Protein AF-A0AAJ2LQ13-F1 (afdb_monomer)

Mean predicted aligned error: 15.89 Å

Nearest PDB structures (foldseek):
  6lkd-assembly1_A  TM=3.597E-01  e=3.059E+00  Rattus norvegicus

Organism: NCBI:txid1538159

Secondary structure (DSSP, 8-state):
----------------------------------S--------STHHHHHHHHHTTT--PEEEE-TT--EEEE-PPPPPPPPPS----------S----PPPP----------EEEEEE---SS--HHHHHHHHTSSEEEE-TTSBPPTTSTTTEEEEEETTEEEEEE--B--TT-SS-BSTT-BB--SHHHHHHHHHHHHHHTTSTTHHHHHHHHHHHHHT---SBHHHHHHHHHHHHHHHTT---EEEEGGGSPPPSSHHHHHHHHHHHTTEEEEEE-GGGGGT--HHHHHTTTPEEEE-----PPP---SSSS--SSS-HHHHHHHHGGGGGGG-SSPPPPPP--

Solvent-accessible surface area (backbone atoms only — not comparable to full-atom values): 22061 Å² total; per-residue (Å²): 140,89,86,90,84,84,91,86,82,82,82,90,80,84,89,80,90,75,93,76,83,87,79,90,71,95,70,89,77,81,82,82,74,76,93,73,88,82,92,72,94,80,92,64,79,74,56,61,63,55,58,59,43,70,76,68,83,59,84,75,61,84,54,78,50,100,82,75,54,79,56,85,55,85,68,78,82,74,90,75,84,79,79,91,82,80,92,77,83,86,76,90,77,79,97,75,83,90,77,82,79,78,81,76,83,71,77,70,76,76,74,65,81,26,32,25,31,71,46,61,60,34,26,64,51,36,56,65,60,55,27,54,42,42,67,21,55,33,34,32,32,40,29,83,39,70,50,71,84,97,42,51,56,44,24,37,34,44,68,37,91,91,45,77,43,80,47,64,61,51,58,68,53,87,95,48,81,76,41,24,32,54,70,32,32,46,52,82,64,66,58,34,57,52,49,49,52,51,50,48,74,58,34,64,84,32,86,22,23,70,68,54,42,68,65,48,49,50,58,46,75,68,53,86,63,65,32,46,43,65,46,23,47,53,55,48,53,52,49,31,57,73,55,68,46,80,47,44,76,50,48,48,83,82,52,86,83,57,77,60,78,37,50,27,54,40,46,48,31,49,77,71,53,28,38,30,40,45,40,59,63,85,48,64,86,71,50,54,67,63,61,25,52,79,68,65,25,45,81,43,71,55,81,85,72,90,65,57,85,71,77,62,83,50,87,76,90,72,86,90,30,21,32,63,57,49,35,24,43,41,38,82,57,34,31,81,47,49,87,44,43,62,67,71,83,79,86,127

Sequence (348 aa):
MRIPLDPHLFSDVPNYSGNCEPREGRSDKVLIVPSWTCTYVLRDRESLARKTALSQGALAKVKWDKSRRFSLDFARVPDLPLDGRDELRLRNAGPDSTNPAPPHLQCEKGWTMGKVAISQSNYLPWKGYFDLIAAVDEFILYDDMQYTRRDWRNRNQIKTPQGPVWLTVPVRVKGKYHQTIWETKIEGREWAVTHWKSLVQNYKKAPHFREVAAILEPIYLRSEHEFLSPLNRELLEGICRYLGITTRITNSCDYNLVDGKSERLADLCAQAGGTEYISGPAAKNYIDENVFSERNIKLTWFDYNGYPEYPQLWGEFVHAVSILDLLFNCGKDSPAFMKSVKALPREN

Radius of gyration: 27.91 Å; Cα contacts (8 Å, |Δi|>4): 435; chains: 1; bounding box: 88×72×60 Å

Structure (mmCIF, N/CA/C/O backbone):
data_AF-A0AAJ2LQ13-F1
#
_entry.id   AF-A0AAJ2LQ13-F1
#
loop_
_atom_site.group_PDB
_atom_site.id
_atom_site.type_symbol
_atom_site.label_atom_id
_atom_site.label_alt_id
_atom_site.label_comp_id
_atom_site.label_asym_id
_atom_site.label_entity_id
_atom_site.label_seq_id
_atom_site.pdbx_PDB_ins_code
_atom_site.Cartn_x
_atom_site.Cartn_y
_atom_site.Cartn_z
_atom_site.occupancy
_atom_site.B_iso_or_equiv
_atom_site.auth_seq_id
_atom_site.auth_comp_id
_atom_site.auth_asym_id
_atom_site.auth_atom_id
_atom_site.pdbx_PDB_model_num
ATOM 1 N N . MET A 1 1 ? -23.598 50.733 6.322 1.00 30.02 1 MET A N 1
ATOM 2 C CA . MET A 1 1 ? -22.478 51.190 5.473 1.00 30.02 1 MET A CA 1
ATOM 3 C C . MET A 1 1 ? -22.264 50.165 4.371 1.00 30.02 1 MET A C 1
ATOM 5 O O . MET A 1 1 ? -21.937 49.029 4.679 1.00 30.02 1 MET A O 1
ATOM 9 N N . ARG A 1 2 ? -22.558 50.530 3.118 1.00 21.67 2 ARG A N 1
ATOM 10 C CA . ARG A 1 2 ? -22.233 49.745 1.917 1.00 21.67 2 ARG A CA 1
ATOM 11 C C . ARG A 1 2 ? -20.933 50.296 1.338 1.00 21.67 2 ARG A C 1
ATOM 13 O O . ARG A 1 2 ? -20.824 51.512 1.217 1.00 21.67 2 ARG A O 1
ATOM 20 N N . ILE A 1 3 ? -20.016 49.419 0.945 1.00 23.12 3 ILE A N 1
ATOM 21 C CA . ILE A 1 3 ? -18.924 49.723 0.012 1.00 23.12 3 ILE A CA 1
ATOM 22 C C . ILE A 1 3 ? -18.919 48.588 -1.039 1.00 23.12 3 ILE A C 1
ATOM 24 O O . ILE A 1 3 ? -18.992 47.428 -0.629 1.00 23.12 3 ILE A O 1
ATOM 28 N N . PRO A 1 4 ? -18.937 48.888 -2.355 1.00 26.06 4 PRO A N 1
ATOM 29 C CA . PRO A 1 4 ? -19.097 47.913 -3.442 1.00 26.06 4 PRO A CA 1
ATOM 30 C C . PRO A 1 4 ? -17.754 47.521 -4.086 1.00 26.06 4 PRO A C 1
ATOM 32 O O . PRO A 1 4 ? -16.809 48.303 -4.030 1.00 26.06 4 PRO A O 1
ATOM 35 N N . LEU A 1 5 ? -17.697 46.372 -4.774 1.00 25.02 5 LEU A N 1
ATOM 36 C CA . LEU A 1 5 ? -16.658 46.086 -5.774 1.00 25.02 5 LEU A CA 1
ATOM 37 C C . LEU A 1 5 ? -17.248 45.435 -7.043 1.00 25.02 5 LEU A C 1
ATOM 39 O O . LEU A 1 5 ? -17.784 44.332 -7.001 1.00 25.02 5 LEU A O 1
ATOM 43 N N . ASP A 1 6 ? -17.184 46.253 -8.098 1.00 26.22 6 ASP A N 1
ATOM 44 C CA . ASP A 1 6 ? -16.927 46.072 -9.542 1.00 26.22 6 ASP A CA 1
ATOM 45 C C . ASP A 1 6 ? -17.372 44.800 -10.323 1.00 26.22 6 ASP A C 1
ATOM 47 O O . ASP A 1 6 ? -16.927 43.696 -10.005 1.00 26.22 6 ASP A O 1
ATOM 51 N N . PRO A 1 7 ? -18.173 44.951 -11.408 1.00 27.06 7 PRO A N 1
ATOM 52 C CA . PRO A 1 7 ? -18.600 43.877 -12.310 1.00 27.06 7 PRO A CA 1
ATOM 53 C C . PRO A 1 7 ? -17.770 43.692 -13.604 1.00 27.06 7 PRO A C 1
ATOM 55 O O . PRO A 1 7 ? -18.274 43.087 -14.551 1.00 27.06 7 PRO A O 1
ATOM 58 N N . HIS A 1 8 ? -16.517 44.143 -13.690 1.00 27.81 8 HIS A N 1
ATOM 59 C CA . HIS A 1 8 ? -15.673 43.887 -14.868 1.00 27.81 8 HIS A CA 1
ATOM 60 C C . HIS A 1 8 ? -14.568 42.860 -14.616 1.00 27.81 8 HIS A C 1
ATOM 62 O O . HIS A 1 8 ? -13.436 43.223 -14.325 1.00 27.81 8 HIS A O 1
ATOM 68 N N . LEU A 1 9 ? -14.875 41.575 -14.800 1.00 26.62 9 LEU A N 1
ATOM 69 C CA . LEU A 1 9 ? -13.900 40.551 -15.187 1.00 26.62 9 LEU A CA 1
ATOM 70 C C . LEU A 1 9 ? -14.662 39.354 -15.764 1.00 26.62 9 LEU A C 1
ATOM 72 O O . LEU A 1 9 ? -15.626 38.890 -15.164 1.00 26.62 9 LEU A O 1
ATOM 76 N N . PHE A 1 10 ? -14.188 38.875 -16.913 1.00 26.08 10 PHE A N 1
ATOM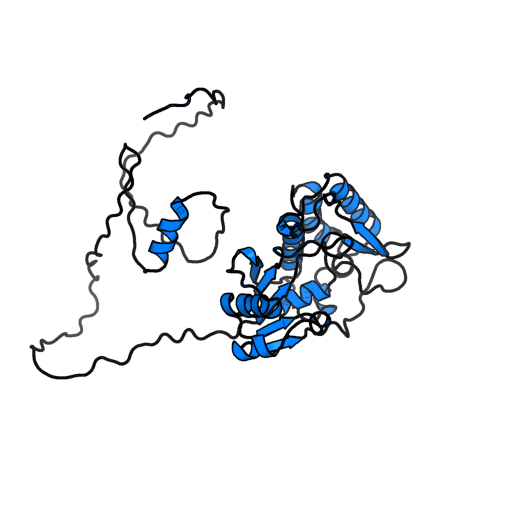 77 C CA . PHE A 1 10 ? -14.724 37.801 -17.762 1.00 26.08 10 PHE A CA 1
ATOM 78 C C . PHE A 1 10 ? -15.712 38.248 -18.848 1.00 26.08 10 PHE A C 1
ATOM 80 O O . PHE A 1 10 ? -16.889 37.892 -18.866 1.00 26.08 10 PHE A O 1
ATOM 87 N N . SER A 1 11 ? -15.164 38.986 -19.817 1.00 24.41 11 SER A N 1
ATOM 88 C CA . SER A 1 11 ? -15.469 38.750 -21.226 1.00 24.41 11 SER A CA 1
ATOM 89 C C . SER A 1 11 ? -14.776 37.463 -21.705 1.00 24.41 11 SER A C 1
ATOM 91 O O . SER A 1 11 ? -13.745 37.064 -21.163 1.00 24.41 11 SER A O 1
ATOM 93 N N . ASP A 1 12 ? -15.353 36.867 -22.749 1.00 25.16 12 ASP A N 1
ATOM 94 C CA . ASP A 1 12 ? -14.732 35.936 -23.703 1.00 25.16 12 ASP A CA 1
ATOM 95 C C . ASP A 1 12 ? -14.702 34.438 -23.359 1.00 25.16 12 ASP A C 1
ATOM 97 O O . ASP A 1 12 ? -13.674 33.868 -23.001 1.00 25.16 12 ASP A O 1
ATOM 101 N N . VAL A 1 13 ? -15.824 33.759 -23.643 1.00 26.52 13 VAL A N 1
ATOM 102 C CA . VAL A 1 13 ? -15.805 32.384 -24.181 1.00 26.52 13 VAL A CA 1
ATOM 103 C C . VAL A 1 13 ? -16.818 32.290 -25.341 1.00 26.52 13 VAL A C 1
ATOM 105 O O . VAL A 1 13 ? -17.931 32.799 -25.195 1.00 26.52 13 VAL A O 1
ATOM 108 N N . PRO A 1 14 ? -16.471 31.695 -26.504 1.00 25.45 14 PRO A N 1
ATOM 109 C CA . PRO A 1 14 ? -17.262 31.806 -27.727 1.00 25.45 14 PRO A CA 1
ATOM 110 C C . PRO A 1 14 ? -18.517 30.928 -27.740 1.00 25.45 14 PRO A C 1
ATOM 112 O O . PRO A 1 14 ? -18.538 29.810 -27.225 1.00 25.45 14 PRO A O 1
ATOM 115 N N . ASN A 1 15 ? -19.526 31.445 -28.443 1.00 23.50 15 ASN A N 1
ATOM 116 C CA . ASN A 1 15 ? -20.746 30.773 -28.874 1.00 23.50 15 ASN A CA 1
ATOM 117 C C . ASN A 1 15 ? -20.480 29.403 -29.516 1.00 23.50 15 ASN A C 1
ATOM 119 O O . ASN A 1 15 ? -19.782 29.315 -30.526 1.00 23.50 15 ASN A O 1
ATOM 123 N N . TYR A 1 16 ? -21.171 28.375 -29.023 1.00 24.59 16 TYR A N 1
ATOM 124 C CA . TYR A 1 16 ? -21.628 27.272 -29.862 1.00 24.59 16 TYR A CA 1
ATOM 125 C C . TYR A 1 16 ? -23.153 27.264 -29.867 1.00 24.59 16 TYR A C 1
ATOM 127 O O . TYR A 1 16 ? -23.811 27.050 -28.850 1.00 24.59 16 TYR A O 1
ATOM 135 N N . SER A 1 17 ? -23.691 27.560 -31.044 1.00 23.97 17 SER A N 1
ATOM 136 C CA . SER A 1 17 ? -25.096 27.497 -31.400 1.00 23.97 17 SER A CA 1
ATOM 137 C C . SER A 1 17 ? -25.508 26.044 -31.640 1.00 23.97 17 SER A C 1
ATOM 139 O O . SER A 1 17 ? -24.985 25.359 -32.515 1.00 23.97 17 SER A O 1
ATOM 141 N N . GLY A 1 18 ? -26.491 25.585 -30.873 1.00 23.88 18 GLY A N 1
ATOM 142 C CA . GLY A 1 18 ? -27.258 24.377 -31.146 1.00 23.88 18 GLY A CA 1
ATOM 143 C C . GLY A 1 18 ? -28.717 24.666 -30.833 1.00 23.88 18 GLY A C 1
ATOM 144 O O . GLY A 1 18 ? -29.111 24.674 -29.671 1.00 23.88 18 GLY A O 1
ATOM 145 N N . ASN A 1 19 ? -29.499 24.963 -31.869 1.00 22.50 19 ASN A N 1
ATOM 146 C CA . ASN A 1 19 ? -30.937 25.187 -31.769 1.00 22.50 19 ASN A CA 1
ATOM 147 C C . ASN A 1 19 ? -31.657 23.885 -31.394 1.00 22.50 19 ASN A C 1
ATOM 149 O O . ASN A 1 19 ? -31.615 22.917 -32.151 1.00 22.50 19 ASN A O 1
ATOM 153 N N . CYS A 1 20 ? -32.394 23.902 -30.286 1.00 22.98 20 CYS A N 1
ATOM 154 C CA . CYS A 1 20 ? -33.634 23.148 -30.117 1.00 22.98 20 CYS A CA 1
ATOM 155 C C . CYS A 1 20 ? -34.588 24.016 -29.289 1.00 22.98 20 CYS A C 1
ATOM 157 O O . CYS A 1 20 ? -34.352 24.268 -28.109 1.00 22.98 20 CYS A O 1
ATOM 159 N N . GLU A 1 21 ? -35.630 24.521 -29.947 1.00 25.44 21 GLU A N 1
ATOM 160 C CA . GLU A 1 21 ? -36.734 25.261 -29.335 1.00 25.44 21 GLU A CA 1
ATOM 161 C C . GLU A 1 21 ? -37.515 24.411 -28.311 1.00 25.44 21 GLU A C 1
ATOM 163 O O . GLU A 1 21 ? -37.518 23.176 -28.386 1.00 25.44 21 GLU A O 1
ATOM 168 N N . PRO A 1 22 ? -38.195 25.058 -27.345 1.00 24.11 22 PRO A N 1
ATOM 169 C CA . PRO A 1 22 ? -38.844 24.390 -26.229 1.00 24.11 22 PRO A CA 1
ATOM 170 C C . PRO A 1 22 ? -40.202 23.814 -26.641 1.00 24.11 22 PRO A C 1
ATOM 172 O O . PRO A 1 22 ? -41.056 24.517 -27.176 1.00 24.11 22 PRO A O 1
ATOM 175 N N . ARG A 1 23 ? -40.456 22.544 -26.309 1.00 23.28 23 ARG A N 1
ATOM 176 C CA . ARG A 1 23 ? -41.831 22.045 -26.187 1.00 23.28 23 ARG A CA 1
ATOM 177 C C . ARG A 1 23 ? -42.276 22.167 -24.738 1.00 23.28 23 ARG A C 1
ATOM 179 O O . ARG A 1 23 ? -41.789 21.456 -23.862 1.00 23.28 23 ARG A O 1
ATOM 186 N N . GLU A 1 24 ? -43.205 23.090 -24.515 1.00 26.75 24 GLU A N 1
ATOM 187 C CA . GLU A 1 24 ? -44.046 23.140 -23.327 1.00 26.75 24 GLU A CA 1
ATOM 188 C C . GLU A 1 24 ? -44.780 21.808 -23.143 1.00 26.75 24 GLU A C 1
ATOM 190 O O . GLU A 1 24 ? -45.403 21.274 -24.059 1.00 26.75 24 GLU A O 1
ATOM 195 N N . GLY A 1 25 ? -44.711 21.280 -21.929 1.00 25.20 25 GLY A N 1
ATOM 196 C CA . GLY A 1 25 ? -45.440 20.089 -21.530 1.00 25.20 25 GLY A CA 1
ATOM 197 C C . GLY A 1 25 ? -44.954 19.636 -20.167 1.00 25.20 25 GLY A C 1
ATOM 198 O O . GLY A 1 25 ? -43.841 19.139 -20.033 1.00 25.20 25 GLY A O 1
ATOM 199 N N . ARG A 1 26 ? -45.778 19.853 -19.139 1.00 28.08 26 ARG A N 1
ATOM 200 C CA . ARG A 1 26 ? -45.563 19.345 -17.781 1.00 28.08 26 ARG A CA 1
ATOM 201 C C . ARG A 1 26 ? -45.116 17.882 -17.816 1.00 28.08 26 ARG A C 1
ATOM 203 O O . ARG A 1 26 ? -45.869 17.015 -18.243 1.00 28.08 26 ARG A O 1
ATOM 210 N N . SER A 1 27 ? -43.960 17.608 -17.231 1.00 24.33 27 SER A N 1
ATOM 211 C CA . SER A 1 27 ? -43.701 16.328 -16.586 1.00 24.33 27 SER A CA 1
ATOM 212 C C . SER A 1 27 ? -42.908 16.617 -15.319 1.00 24.33 27 SER A C 1
ATOM 214 O O . SER A 1 27 ? -41.718 16.930 -15.388 1.00 24.33 27 SER A O 1
ATOM 216 N N . ASP A 1 28 ? -43.577 16.557 -14.169 1.00 24.44 28 ASP A N 1
ATOM 217 C CA . ASP A 1 28 ? -42.904 16.397 -12.885 1.00 24.44 28 ASP A CA 1
ATOM 218 C C . ASP A 1 28 ? -42.063 15.115 -12.980 1.00 24.44 28 ASP A C 1
ATOM 220 O O . ASP A 1 28 ? -42.591 14.005 -12.946 1.00 24.44 28 ASP A O 1
ATOM 224 N N . LYS A 1 29 ? -40.748 15.248 -13.172 1.00 22.41 29 LYS A N 1
ATOM 225 C CA . LYS A 1 29 ? -39.837 14.107 -13.086 1.00 22.41 29 LYS A CA 1
ATOM 226 C C . LYS A 1 29 ? -39.572 13.842 -11.610 1.00 22.41 29 LYS A C 1
ATOM 228 O O . LYS A 1 29 ? -38.771 14.530 -10.982 1.00 22.41 29 LYS A O 1
ATOM 233 N N . VAL A 1 30 ? -40.261 12.850 -11.055 1.00 24.88 30 VAL A N 1
ATOM 234 C CA . VAL A 1 30 ? -39.884 12.243 -9.776 1.00 24.88 30 VAL A CA 1
ATOM 235 C C . VAL A 1 30 ? -38.623 11.421 -10.033 1.00 24.88 30 VAL A C 1
ATOM 237 O O . VAL A 1 30 ? -38.673 10.385 -10.691 1.00 24.88 30 VAL A O 1
ATOM 240 N N . LEU A 1 31 ? -37.474 11.909 -9.564 1.00 22.20 31 LEU A N 1
ATOM 241 C CA . LEU A 1 31 ? -36.245 11.122 -9.541 1.00 22.20 31 LEU A CA 1
ATOM 242 C C . LEU A 1 31 ? -36.341 10.150 -8.357 1.00 22.20 31 LEU A C 1
ATOM 244 O O . LEU A 1 31 ? -36.193 10.556 -7.206 1.00 22.20 31 LEU A O 1
ATOM 248 N N . ILE A 1 32 ? -36.603 8.874 -8.634 1.00 24.17 32 ILE A N 1
ATOM 249 C CA . ILE A 1 32 ? -36.357 7.796 -7.674 1.00 24.17 32 ILE A CA 1
ATOM 250 C C . ILE A 1 32 ? -34.897 7.401 -7.869 1.00 24.17 32 ILE A C 1
ATOM 252 O O . ILE A 1 32 ? -34.540 6.842 -8.903 1.00 24.17 32 ILE A O 1
ATOM 256 N N . VAL A 1 33 ? -34.041 7.750 -6.912 1.00 23.14 33 VAL A N 1
ATOM 257 C CA . VAL A 1 33 ? -32.633 7.342 -6.927 1.00 23.14 33 VAL A CA 1
ATOM 258 C C . VAL A 1 33 ? -32.531 6.060 -6.105 1.00 23.14 33 VAL A C 1
ATOM 260 O O . VAL A 1 33 ? -32.804 6.114 -4.903 1.00 23.14 33 VAL A O 1
ATOM 263 N N . PRO A 1 34 ? -32.160 4.909 -6.693 1.00 22.20 34 PRO A N 1
ATOM 264 C CA . PRO A 1 34 ? -31.740 3.771 -5.897 1.00 22.20 34 PRO A CA 1
ATOM 265 C C . PRO A 1 34 ? -30.483 4.200 -5.145 1.00 22.20 34 PRO A C 1
ATOM 267 O O . PRO A 1 34 ? -29.552 4.750 -5.736 1.00 22.20 34 PRO A O 1
ATOM 270 N N . SER A 1 35 ? -30.470 3.994 -3.833 1.00 30.56 35 SER A N 1
ATOM 271 C CA . SER A 1 35 ? -29.266 4.144 -3.023 1.00 30.56 35 SER A CA 1
ATOM 272 C C . SER A 1 35 ? -28.150 3.331 -3.669 1.00 30.56 35 SER A C 1
ATOM 274 O O . SER A 1 35 ? -28.333 2.130 -3.731 1.00 30.56 35 SER A O 1
ATOM 276 N N . TRP A 1 36 ? -27.098 3.963 -4.199 1.00 23.33 36 TRP A N 1
ATOM 277 C CA . TRP A 1 36 ? -25.680 3.553 -4.203 1.00 23.33 36 TRP A CA 1
ATOM 278 C C . TRP A 1 36 ? -24.866 4.627 -4.968 1.00 23.33 36 TRP A C 1
ATOM 280 O O . TRP A 1 36 ? -25.040 4.833 -6.163 1.00 23.33 36 TRP A O 1
ATOM 290 N N . THR A 1 37 ? -23.991 5.315 -4.222 1.00 25.45 37 THR A N 1
ATOM 291 C CA . THR A 1 37 ? -22.783 6.078 -4.625 1.00 25.45 37 THR A CA 1
ATOM 292 C C . THR A 1 37 ? -22.845 7.165 -5.708 1.00 25.45 37 THR A C 1
ATOM 294 O O . THR A 1 37 ? -22.927 6.879 -6.895 1.00 25.45 37 THR A O 1
ATOM 297 N N . CYS A 1 38 ? -22.549 8.408 -5.297 1.00 21.89 38 CYS A N 1
ATOM 298 C CA . CYS A 1 38 ? -21.607 9.276 -6.017 1.00 21.89 38 CYS A CA 1
ATOM 299 C C . CYS A 1 38 ? -21.044 10.351 -5.066 1.00 21.89 38 CYS A C 1
ATOM 301 O O . CYS A 1 38 ? -21.764 11.256 -4.643 1.00 21.89 38 CYS A O 1
ATOM 303 N N . THR A 1 39 ? -19.762 10.249 -4.707 1.00 24.48 39 THR A N 1
ATOM 304 C CA . THR A 1 39 ? -19.056 11.258 -3.903 1.00 24.48 39 THR A CA 1
ATOM 305 C C . THR A 1 39 ? -18.480 12.310 -4.847 1.00 24.48 39 THR A C 1
ATOM 307 O O . THR A 1 39 ? -17.514 12.043 -5.555 1.00 24.48 39 THR A O 1
ATOM 310 N N . TYR A 1 40 ? -19.073 13.503 -4.877 1.00 23.39 40 TYR A N 1
ATOM 311 C CA . TYR A 1 40 ? -18.457 14.682 -5.489 1.00 23.39 40 TYR A CA 1
ATOM 312 C C . TYR A 1 40 ? -17.825 15.555 -4.404 1.00 23.39 40 TYR A C 1
ATOM 314 O O . TYR A 1 40 ? -18.380 15.726 -3.319 1.00 23.39 40 TYR A O 1
ATOM 322 N N . VAL A 1 41 ? -16.656 16.110 -4.719 1.00 25.86 41 VAL A N 1
ATOM 323 C CA . VAL A 1 41 ? -15.941 17.118 -3.928 1.00 25.86 41 VAL A CA 1
ATOM 324 C C . VAL A 1 41 ? -16.809 18.379 -3.840 1.00 25.86 41 VAL A C 1
ATOM 326 O O . VAL A 1 41 ? -17.164 18.943 -4.873 1.00 25.86 41 VAL A O 1
ATOM 329 N N . LEU A 1 42 ? -17.160 18.834 -2.630 1.00 27.77 42 LEU A N 1
ATOM 330 C CA . LEU A 1 42 ? -18.060 19.980 -2.434 1.00 27.77 42 LEU A CA 1
ATOM 331 C C . LEU A 1 42 ? -17.407 21.105 -1.620 1.00 27.77 42 LEU A C 1
ATOM 333 O O . LEU A 1 42 ? -16.996 20.922 -0.477 1.00 27.77 42 LEU A O 1
ATOM 337 N N . ARG A 1 43 ? -17.377 22.298 -2.225 1.00 28.55 43 ARG A N 1
ATOM 338 C CA . ARG A 1 43 ? -17.040 23.595 -1.623 1.00 28.55 43 ARG A CA 1
ATOM 339 C C . ARG A 1 43 ? -18.282 24.510 -1.646 1.00 28.55 43 ARG A C 1
ATOM 341 O O . ARG A 1 43 ? -18.278 25.447 -2.427 1.00 28.55 43 ARG A O 1
ATOM 348 N N . ASP A 1 44 ? -19.344 24.263 -0.866 1.00 30.66 44 ASP A N 1
ATOM 349 C CA . ASP A 1 44 ? -20.329 25.331 -0.549 1.00 30.66 44 ASP A CA 1
ATOM 350 C C . ASP A 1 44 ? -21.350 24.987 0.568 1.00 30.66 44 ASP A C 1
ATOM 352 O O . ASP A 1 44 ? -21.624 23.822 0.870 1.00 30.66 44 ASP A O 1
ATOM 356 N N . ARG A 1 45 ? -21.962 26.031 1.150 1.00 30.75 45 ARG A N 1
ATOM 357 C CA . ARG A 1 45 ? -22.978 26.048 2.223 1.00 30.75 45 ARG A CA 1
ATOM 358 C C . ARG A 1 45 ? -24.336 25.417 1.862 1.00 30.75 45 ARG A C 1
ATOM 360 O O . ARG A 1 45 ? -25.102 25.131 2.781 1.00 30.75 45 ARG A O 1
ATOM 367 N N . GLU A 1 46 ? -24.625 25.111 0.593 1.00 34.41 46 GLU A N 1
ATOM 368 C CA . GLU A 1 46 ? -25.815 24.324 0.183 1.00 34.41 46 GLU A CA 1
ATOM 369 C C . GLU A 1 46 ? -25.849 22.906 0.798 1.00 34.41 46 GLU A C 1
ATOM 371 O O . GLU A 1 46 ? -26.908 22.287 0.935 1.00 34.41 46 GLU A O 1
ATOM 376 N N . SER A 1 47 ? -24.691 22.401 1.228 1.00 39.16 47 SER A N 1
ATOM 377 C CA . SER A 1 47 ? -24.494 21.039 1.738 1.00 39.16 47 SER A CA 1
ATOM 378 C C . SER A 1 47 ? -25.143 20.771 3.102 1.00 39.16 47 SER A C 1
ATOM 380 O O . SER A 1 47 ? -25.519 19.636 3.399 1.00 39.16 47 SER A O 1
ATOM 382 N N . LEU A 1 48 ? -25.280 21.797 3.952 1.00 32.25 48 LEU A N 1
ATOM 383 C CA . LEU A 1 48 ? -25.757 21.616 5.329 1.00 32.25 48 LEU A CA 1
ATOM 384 C C . LEU A 1 48 ? -27.271 21.360 5.373 1.00 32.25 48 LEU A C 1
ATOM 386 O O . LEU A 1 48 ? -27.731 20.510 6.127 1.00 32.25 48 LEU A O 1
ATOM 390 N N . ALA A 1 49 ? -28.035 22.024 4.502 1.00 31.78 49 ALA A N 1
ATOM 391 C CA . ALA A 1 49 ? -29.483 21.844 4.413 1.00 31.78 49 ALA A CA 1
ATOM 392 C C . ALA A 1 49 ? -29.868 20.454 3.872 1.00 31.78 49 ALA A C 1
ATOM 394 O O . ALA A 1 49 ? -30.852 19.864 4.317 1.00 31.78 49 ALA A O 1
ATOM 395 N N . ARG A 1 50 ? -29.061 19.889 2.960 1.00 35.88 50 ARG A N 1
ATOM 396 C CA . ARG A 1 50 ? -29.270 18.527 2.436 1.00 35.88 50 ARG A CA 1
ATOM 397 C C . ARG A 1 50 ? -28.957 17.444 3.473 1.00 35.88 50 ARG A C 1
ATOM 399 O O . ARG A 1 50 ? -29.664 16.440 3.509 1.00 35.88 50 ARG A O 1
ATOM 406 N N . LYS A 1 51 ? -27.971 17.665 4.356 1.00 34.62 51 LYS A N 1
ATOM 407 C CA . LYS A 1 51 ? -27.673 16.760 5.484 1.00 34.62 51 LYS A CA 1
ATOM 408 C C . LYS A 1 51 ? -28.856 16.620 6.452 1.00 34.62 51 LYS A C 1
ATOM 410 O O . LYS A 1 51 ? -29.107 15.517 6.924 1.00 34.62 51 LYS A O 1
ATOM 415 N N . THR A 1 52 ? -29.606 17.694 6.707 1.00 31.28 52 THR A N 1
ATOM 416 C CA . THR A 1 52 ? -30.746 17.670 7.644 1.00 31.28 52 THR A CA 1
ATOM 417 C C . THR A 1 52 ? -31.997 17.008 7.056 1.00 31.28 52 THR A C 1
ATOM 419 O O . THR A 1 52 ? -32.748 16.370 7.783 1.00 31.28 52 THR A O 1
ATOM 422 N N . ALA A 1 53 ? -32.226 17.114 5.742 1.00 31.94 53 ALA A N 1
ATOM 423 C CA . ALA A 1 53 ? -33.402 16.515 5.098 1.00 31.94 53 ALA A CA 1
ATOM 424 C C . ALA A 1 53 ? -33.298 14.982 4.958 1.00 31.94 53 ALA A C 1
ATOM 426 O O . ALA A 1 53 ? -34.293 14.273 5.101 1.00 31.94 53 ALA A O 1
ATOM 427 N N . LEU A 1 54 ? -32.088 14.459 4.725 1.00 37.66 54 LEU A N 1
ATOM 428 C CA . LEU A 1 54 ? -31.844 13.021 4.556 1.00 37.66 54 LEU A CA 1
ATOM 429 C C . LEU A 1 54 ? -31.897 12.229 5.872 1.00 37.66 54 LEU A C 1
ATOM 431 O O . LEU A 1 54 ? -32.174 11.034 5.839 1.00 37.66 54 LEU A O 1
ATOM 435 N N . SER A 1 55 ? -31.685 12.869 7.027 1.00 32.88 55 SER A N 1
ATOM 436 C CA . SER A 1 55 ? -31.729 12.192 8.331 1.00 32.88 55 SER A CA 1
ATOM 437 C C . SER A 1 55 ? -33.142 12.001 8.901 1.00 32.88 55 SER A C 1
ATOM 439 O O . SER A 1 55 ? -33.286 11.295 9.895 1.00 32.88 55 SER A O 1
ATOM 441 N N . GLN A 1 56 ? -34.184 12.586 8.290 1.00 29.62 56 GLN A N 1
ATOM 442 C CA . GLN A 1 56 ? -35.560 12.564 8.822 1.00 29.62 56 GLN A CA 1
ATOM 443 C C . GLN A 1 56 ? -36.614 11.930 7.897 1.00 29.62 56 GLN A C 1
ATOM 445 O O . GLN A 1 56 ? -37.797 11.955 8.222 1.00 29.62 56 GLN A O 1
ATOM 450 N N . GLY A 1 57 ? -36.226 11.345 6.758 1.00 31.86 57 GLY A N 1
ATOM 451 C CA . GLY A 1 57 ? -37.166 10.609 5.899 1.00 31.86 57 GLY A CA 1
ATOM 452 C C . GLY A 1 57 ? -38.304 11.457 5.308 1.00 31.86 57 GLY A C 1
ATOM 453 O O . GLY A 1 57 ? -39.384 10.931 5.055 1.00 31.86 57 GLY A O 1
ATOM 454 N N . ALA A 1 58 ? -38.087 12.757 5.083 1.00 33.09 58 ALA A N 1
ATOM 455 C CA . ALA A 1 58 ? -39.075 13.652 4.478 1.00 33.09 58 ALA A CA 1
ATOM 456 C C . ALA A 1 58 ? -38.686 14.044 3.040 1.00 33.09 58 ALA A C 1
ATOM 458 O O . ALA A 1 58 ? -37.544 14.415 2.767 1.00 33.09 58 ALA A O 1
ATOM 459 N N . LEU A 1 59 ? -39.655 14.015 2.118 1.00 35.72 59 LEU A N 1
ATOM 460 C CA . LEU A 1 59 ? -39.508 14.551 0.760 1.00 35.72 59 LEU A CA 1
ATOM 461 C C . LEU A 1 59 ? -39.683 16.077 0.787 1.00 35.72 59 LEU A C 1
ATOM 463 O O . LEU A 1 59 ? -40.775 16.576 1.048 1.00 35.72 59 LEU A O 1
ATOM 467 N N . ALA A 1 60 ? -38.622 16.826 0.486 1.00 34.47 60 ALA A N 1
ATOM 468 C CA . ALA A 1 60 ? -38.677 18.282 0.362 1.00 34.47 60 ALA A CA 1
ATOM 469 C C . ALA A 1 60 ? -38.787 18.705 -1.114 1.00 34.47 60 ALA A C 1
ATOM 471 O O . ALA A 1 60 ? -37.980 18.287 -1.946 1.00 34.47 60 ALA A O 1
ATOM 472 N N . LYS A 1 61 ? -39.753 19.575 -1.444 1.00 35.28 61 LYS A N 1
ATOM 473 C CA . LYS A 1 61 ? -39.801 20.276 -2.740 1.00 35.28 61 LYS A CA 1
ATOM 474 C C . LYS A 1 61 ? -39.140 21.645 -2.590 1.00 35.28 61 LYS A C 1
ATOM 476 O O . LYS A 1 61 ? -39.597 22.478 -1.816 1.00 35.28 61 LYS A O 1
ATOM 481 N N . VAL A 1 62 ? -38.080 21.890 -3.357 1.00 33.66 62 VAL A N 1
ATOM 482 C CA . VAL A 1 62 ? -37.404 23.194 -3.407 1.00 33.66 62 VAL A CA 1
ATOM 483 C C . VAL A 1 62 ? -38.028 24.031 -4.522 1.00 33.66 62 VAL A C 1
ATOM 485 O O . VAL A 1 62 ? -38.024 23.616 -5.681 1.00 33.66 62 VAL A O 1
ATOM 488 N N . LYS A 1 63 ? -38.558 25.212 -4.185 1.00 32.97 63 LYS A N 1
ATOM 489 C CA . LYS A 1 63 ? -38.990 26.223 -5.161 1.00 32.97 63 LYS A CA 1
ATOM 490 C C . LYS A 1 63 ? -38.008 27.389 -5.181 1.00 32.97 63 LYS A C 1
ATOM 492 O O . LYS A 1 63 ? -37.551 27.845 -4.136 1.00 32.97 63 LYS A O 1
ATOM 497 N N . TRP A 1 64 ? -37.737 27.882 -6.383 1.00 30.83 64 TRP A N 1
ATOM 498 C CA . TRP A 1 64 ? -36.920 29.064 -6.628 1.00 30.83 64 TRP A CA 1
ATOM 499 C C . TRP A 1 64 ? -37.808 30.203 -7.128 1.00 30.83 64 TRP A C 1
ATOM 501 O O . TRP A 1 64 ? -38.568 30.019 -8.078 1.00 30.83 64 TRP A O 1
ATOM 511 N N . ASP A 1 65 ? -37.700 31.377 -6.510 1.00 34.50 65 ASP A N 1
ATOM 512 C CA . ASP A 1 65 ? -38.239 32.625 -7.058 1.00 34.50 65 ASP A CA 1
ATOM 513 C C . ASP A 1 65 ? -37.178 33.326 -7.936 1.00 34.50 65 ASP A C 1
ATOM 515 O O . ASP A 1 65 ? -35.970 33.146 -7.754 1.00 34.50 65 ASP A O 1
ATOM 519 N N . LYS A 1 66 ? -37.630 34.170 -8.873 1.00 35.12 66 LYS A N 1
ATOM 520 C CA . LYS A 1 66 ? -36.837 35.001 -9.793 1.00 35.12 66 LYS A CA 1
ATOM 521 C C . LYS A 1 66 ? -35.802 35.892 -9.084 1.00 35.12 66 LYS A C 1
ATOM 523 O O . LYS A 1 66 ? -34.891 36.389 -9.739 1.00 35.12 66 LYS A O 1
ATOM 528 N N . SER A 1 67 ? -35.894 36.057 -7.760 1.00 30.70 67 SER A N 1
ATOM 529 C CA . SER A 1 67 ? -34.932 36.780 -6.918 1.00 30.70 67 SER A CA 1
ATOM 530 C C . SER A 1 67 ? -33.827 35.917 -6.267 1.00 30.70 67 SER A C 1
ATOM 532 O O . SER A 1 67 ? -33.046 36.440 -5.473 1.00 30.70 67 SER A O 1
ATOM 534 N N . ARG A 1 68 ? -33.726 34.613 -6.586 1.00 29.11 68 ARG A N 1
ATOM 535 C CA . ARG A 1 68 ? -32.740 33.653 -6.022 1.00 29.11 68 ARG A CA 1
ATOM 536 C C . ARG A 1 68 ? -32.770 33.496 -4.488 1.00 29.11 68 ARG A C 1
ATOM 538 O O . ARG A 1 68 ? -31.797 33.028 -3.900 1.00 29.11 68 ARG A O 1
ATOM 545 N N . ARG A 1 69 ? -33.880 33.823 -3.821 1.00 25.59 69 ARG A N 1
ATOM 546 C CA . ARG A 1 69 ? -34.136 33.360 -2.444 1.00 25.59 69 ARG A CA 1
ATOM 547 C C . ARG A 1 69 ? -34.810 31.992 -2.483 1.00 25.59 69 ARG A C 1
ATOM 549 O O . ARG A 1 69 ? -35.699 31.774 -3.304 1.00 25.59 69 ARG A O 1
ATOM 556 N N . PHE A 1 70 ? -34.399 31.093 -1.592 1.00 30.83 70 PHE A N 1
ATOM 557 C CA . PHE A 1 70 ? -35.069 29.811 -1.386 1.00 30.83 70 PHE A CA 1
ATOM 558 C C . PHE A 1 70 ? -36.013 29.891 -0.180 1.00 30.83 70 PHE A C 1
ATOM 560 O O . PHE A 1 70 ? -35.732 30.580 0.802 1.00 30.83 70 PHE A O 1
ATOM 567 N N . SER A 1 71 ? -37.118 29.156 -0.250 1.00 25.75 71 SER A N 1
ATOM 568 C CA . SER A 1 71 ? -38.038 28.888 0.858 1.00 25.75 71 SER A CA 1
ATOM 569 C C . SER A 1 71 ? -38.349 27.394 0.879 1.00 25.75 71 SER A C 1
ATOM 571 O O . SER A 1 71 ? -38.556 26.795 -0.178 1.00 25.75 71 SER A O 1
ATOM 573 N N . LEU A 1 72 ? -38.367 26.791 2.067 1.00 27.39 72 LEU A N 1
ATOM 574 C CA . LEU A 1 72 ? -38.673 25.375 2.262 1.00 27.39 72 LEU A CA 1
ATOM 575 C C . LEU A 1 72 ? -40.136 25.232 2.688 1.00 27.39 72 LEU A C 1
ATOM 577 O O . LEU A 1 72 ? -40.483 25.629 3.796 1.00 27.39 72 LEU A O 1
ATOM 581 N N . ASP A 1 73 ? -40.964 24.646 1.823 1.00 30.48 73 ASP A N 1
ATOM 582 C CA . ASP A 1 73 ? -42.325 24.234 2.172 1.00 30.48 73 ASP A CA 1
ATOM 583 C C . ASP A 1 73 ? -42.325 22.747 2.537 1.00 30.48 73 ASP A C 1
ATOM 585 O O . ASP A 1 73 ? -42.060 21.878 1.701 1.00 30.48 73 ASP A O 1
ATOM 589 N N . PHE A 1 74 ? -42.641 22.443 3.793 1.00 31.34 74 PHE A N 1
ATOM 590 C CA . PHE A 1 74 ? -42.875 21.077 4.251 1.00 31.34 74 PHE A CA 1
ATOM 591 C C . PHE A 1 74 ? -44.328 20.700 3.937 1.00 31.34 74 PHE A C 1
ATOM 593 O O . PHE A 1 74 ? -45.245 21.063 4.671 1.00 31.34 74 PHE A O 1
ATOM 600 N N . ALA A 1 75 ? -44.567 19.999 2.828 1.00 31.81 75 ALA A N 1
ATOM 601 C CA . ALA A 1 75 ? -45.901 19.497 2.509 1.00 31.81 75 ALA A CA 1
ATOM 602 C C . ALA A 1 75 ? -46.166 18.176 3.255 1.00 31.81 75 ALA A C 1
ATOM 604 O O . ALA A 1 75 ? -45.400 17.222 3.117 1.00 31.81 75 ALA A O 1
ATOM 605 N N . ARG A 1 76 ? -47.270 18.097 4.014 1.00 27.23 76 ARG A N 1
ATOM 606 C CA . ARG A 1 76 ? -47.850 16.805 4.420 1.00 27.23 76 ARG A CA 1
ATOM 607 C C . ARG A 1 76 ? -48.269 16.050 3.157 1.00 27.23 76 ARG A C 1
ATOM 609 O O . ARG A 1 76 ? -48.911 16.627 2.282 1.00 27.23 76 ARG A O 1
ATOM 616 N N . VAL A 1 77 ? -47.882 14.781 3.075 1.00 28.03 77 VAL A N 1
ATOM 617 C CA . VAL A 1 77 ? -48.259 13.855 1.998 1.00 28.03 77 VAL A CA 1
ATOM 618 C C . VAL A 1 77 ? -49.793 13.796 1.911 1.00 28.03 77 VAL A C 1
ATOM 620 O O . VAL A 1 77 ? -50.415 13.503 2.931 1.00 28.03 77 VAL A O 1
ATOM 623 N N . PRO A 1 78 ? -50.427 14.090 0.761 1.00 27.14 78 PRO A N 1
ATOM 624 C CA . PRO A 1 78 ? -51.828 13.754 0.553 1.00 27.14 78 PRO A CA 1
ATOM 625 C C . PRO A 1 78 ? -51.947 12.270 0.187 1.00 27.14 78 PRO A C 1
ATOM 627 O O . PRO A 1 78 ? -51.151 11.767 -0.609 1.00 27.14 78 PRO A O 1
ATOM 630 N N . ASP A 1 79 ? -52.944 11.598 0.761 1.00 28.97 79 ASP A N 1
ATOM 631 C CA . ASP A 1 79 ? -53.303 10.211 0.462 1.00 28.97 79 ASP A CA 1
ATOM 632 C C . ASP A 1 79 ? -53.461 9.995 -1.053 1.00 28.97 79 ASP A C 1
ATOM 634 O O . ASP A 1 79 ? -54.265 10.654 -1.717 1.00 28.97 79 ASP A O 1
ATOM 638 N N . LEU A 1 80 ? -52.678 9.068 -1.608 1.00 27.69 80 LEU A N 1
ATOM 639 C CA . LEU A 1 80 ? -52.876 8.548 -2.960 1.00 27.69 80 LEU A CA 1
ATOM 640 C C . LEU A 1 80 ? -53.916 7.414 -2.908 1.00 27.69 80 LEU A C 1
ATOM 642 O O . LEU A 1 80 ? -53.868 6.598 -1.986 1.00 27.69 80 LEU A O 1
ATOM 646 N N . PRO A 1 81 ? -54.847 7.335 -3.875 1.00 26.84 81 PRO A N 1
ATOM 647 C CA . PRO A 1 81 ? -55.912 6.345 -3.858 1.00 26.84 81 PRO A CA 1
ATOM 648 C C . PRO A 1 81 ? -55.344 4.949 -4.134 1.00 26.84 81 PRO A C 1
ATOM 650 O O . PRO A 1 81 ? -54.660 4.732 -5.135 1.00 26.84 81 PRO A O 1
ATOM 653 N N . LEU A 1 82 ? -55.644 4.009 -3.239 1.00 29.41 82 LEU A N 1
ATOM 654 C CA . LEU A 1 82 ? -55.414 2.585 -3.454 1.00 29.41 82 LEU A CA 1
ATOM 655 C C . LEU A 1 82 ? -56.368 2.099 -4.555 1.00 29.41 82 LEU A C 1
ATOM 657 O O . LEU A 1 82 ? -57.587 2.219 -4.426 1.00 29.41 82 LEU A O 1
ATOM 661 N N . ASP A 1 83 ? -55.795 1.582 -5.642 1.00 26.97 83 ASP A N 1
ATOM 662 C CA . ASP A 1 83 ? -56.507 0.817 -6.665 1.00 26.97 83 ASP A CA 1
ATOM 663 C C . ASP A 1 83 ? -57.153 -0.417 -6.015 1.00 26.97 83 ASP A C 1
ATOM 665 O O . ASP A 1 83 ? -56.547 -1.117 -5.200 1.00 26.97 83 ASP A O 1
ATOM 669 N N . GLY A 1 84 ? -58.425 -0.623 -6.339 1.00 34.81 84 GLY A N 1
ATOM 670 C CA . GLY A 1 84 ? -59.287 -1.621 -5.744 1.00 34.81 84 GLY A CA 1
ATOM 671 C C . GLY A 1 84 ? -58.899 -3.026 -6.173 1.00 34.81 84 GLY A C 1
ATOM 672 O O . GLY A 1 84 ? -59.153 -3.436 -7.304 1.00 34.81 84 GLY A O 1
ATOM 673 N N . ARG A 1 85 ? -58.371 -3.790 -5.220 1.00 30.23 85 ARG A N 1
ATOM 674 C CA . ARG A 1 85 ? -58.638 -5.220 -5.032 1.00 30.23 85 ARG A CA 1
ATOM 675 C C . ARG A 1 85 ? -57.974 -5.655 -3.732 1.00 30.23 85 ARG A C 1
ATOM 677 O O . ARG A 1 85 ? -56.777 -5.885 -3.708 1.00 30.23 85 ARG A O 1
ATOM 684 N N . ASP A 1 86 ? -58.764 -5.618 -2.662 1.00 25.95 86 ASP A N 1
ATOM 685 C CA . ASP A 1 86 ? -58.799 -6.589 -1.560 1.00 25.95 86 ASP A CA 1
ATOM 686 C C . ASP A 1 86 ? -59.633 -5.988 -0.419 1.00 25.95 86 ASP A C 1
ATOM 688 O O . ASP A 1 86 ? -59.154 -5.307 0.486 1.00 25.95 86 ASP A O 1
ATOM 692 N N . GLU A 1 87 ? -60.948 -6.206 -0.502 1.00 26.16 87 GLU A N 1
ATOM 693 C CA . GLU A 1 87 ? -61.855 -5.997 0.620 1.00 26.16 87 GLU A CA 1
ATOM 694 C C . GLU A 1 87 ? -61.573 -7.039 1.708 1.00 26.16 87 GLU A C 1
ATOM 696 O O . GLU A 1 87 ? -61.821 -8.228 1.515 1.00 26.16 87 GLU A O 1
ATOM 701 N N . LEU A 1 88 ? -61.173 -6.595 2.902 1.00 24.81 88 LEU A N 1
ATOM 702 C CA . LEU A 1 88 ? -61.428 -7.347 4.132 1.00 24.81 88 LEU A CA 1
ATOM 703 C C . LEU A 1 88 ? -61.623 -6.409 5.333 1.00 24.81 88 LEU A C 1
ATOM 705 O O . LEU A 1 88 ? -60.717 -6.092 6.090 1.00 24.81 88 LEU A O 1
ATOM 709 N N . ARG A 1 89 ? -62.889 -5.992 5.474 1.00 25.03 89 ARG A N 1
ATOM 710 C CA . ARG A 1 89 ? -63.641 -5.725 6.717 1.00 25.03 89 ARG A CA 1
ATOM 711 C C . ARG A 1 89 ? -62.898 -5.020 7.862 1.00 25.03 89 ARG A C 1
ATOM 713 O O . ARG A 1 89 ? -62.433 -5.663 8.798 1.00 25.03 89 ARG A O 1
ATOM 720 N N . LEU A 1 90 ? -63.029 -3.696 7.916 1.00 23.34 90 LEU A N 1
ATOM 721 C CA . LEU A 1 90 ? -62.989 -2.953 9.178 1.00 23.34 90 LEU A CA 1
ATOM 722 C C . LEU A 1 90 ? -64.426 -2.772 9.688 1.00 23.34 90 LEU A C 1
ATOM 724 O O . LEU A 1 90 ? -65.203 -1.992 9.143 1.00 23.34 90 LEU A O 1
ATOM 728 N N . ARG A 1 91 ? -64.806 -3.545 10.713 1.00 26.28 91 ARG A N 1
ATOM 729 C CA . ARG A 1 91 ? -66.004 -3.269 11.518 1.00 26.28 91 ARG A CA 1
ATOM 730 C C . ARG A 1 91 ? -65.650 -2.239 12.590 1.00 26.28 91 ARG A C 1
ATOM 732 O O . ARG A 1 91 ? -64.633 -2.369 13.261 1.00 26.28 91 ARG A O 1
ATOM 739 N N . ASN A 1 92 ? -66.536 -1.258 12.737 1.00 31.33 92 ASN A N 1
ATOM 740 C CA . ASN A 1 92 ? -66.537 -0.217 13.760 1.00 31.33 92 ASN A CA 1
ATOM 741 C C . ASN A 1 92 ? -66.291 -0.770 15.174 1.00 31.33 92 ASN A C 1
ATOM 743 O O . ASN A 1 92 ? -67.026 -1.650 15.623 1.00 31.33 92 ASN A O 1
ATOM 747 N N . ALA A 1 93 ? -65.342 -0.177 15.898 1.00 26.97 93 ALA A N 1
ATOM 748 C CA . ALA A 1 93 ? -65.264 -0.238 17.353 1.00 26.97 93 ALA A CA 1
ATOM 749 C C . ALA A 1 93 ? -65.181 1.201 17.881 1.00 26.97 93 ALA A C 1
ATOM 751 O O . ALA A 1 93 ? -64.318 1.973 17.465 1.00 26.97 93 ALA A O 1
ATOM 752 N N . GLY A 1 94 ? -66.156 1.570 18.715 1.00 28.81 94 GLY A N 1
ATOM 753 C CA . GLY A 1 94 ? -66.251 2.874 19.368 1.00 28.81 94 GLY A CA 1
ATOM 754 C C . GLY A 1 94 ? -65.196 3.075 20.465 1.00 28.81 94 GLY A C 1
ATOM 755 O O . GLY A 1 94 ? -64.361 2.199 20.692 1.00 28.81 94 GLY A O 1
ATOM 756 N N . PRO A 1 95 ? -65.219 4.232 21.144 1.00 33.78 95 PRO A N 1
ATOM 757 C CA . PRO A 1 95 ? -64.154 4.637 22.041 1.00 33.78 95 PRO A CA 1
ATOM 758 C C . PRO A 1 95 ? -64.425 4.101 23.447 1.00 33.78 95 PRO A C 1
ATOM 760 O O . PRO A 1 95 ? -65.158 4.735 24.195 1.00 33.78 95 PRO A O 1
ATOM 763 N N . ASP A 1 96 ? -63.839 2.960 23.817 1.00 28.94 96 ASP A N 1
ATOM 764 C CA . ASP A 1 96 ? -63.495 2.734 25.224 1.00 28.94 96 ASP A CA 1
ATOM 765 C C . ASP A 1 96 ? -62.466 1.616 25.460 1.00 28.94 96 ASP A C 1
ATOM 767 O O . ASP A 1 96 ? -62.494 0.558 24.834 1.00 28.94 96 ASP A O 1
ATOM 771 N N . SER A 1 97 ? -61.647 1.851 26.485 1.00 30.67 97 SER A N 1
ATOM 772 C CA . SER A 1 97 ? -60.879 0.897 27.297 1.00 30.67 97 SER A CA 1
ATOM 773 C C . SER A 1 97 ? -59.595 0.225 26.750 1.00 30.67 97 SER A C 1
ATOM 775 O O . SER A 1 97 ? -59.582 -0.623 25.866 1.00 30.67 97 SER A O 1
ATOM 777 N N . THR A 1 98 ? -58.492 0.595 27.417 1.00 38.50 98 THR A N 1
ATOM 778 C CA . THR A 1 98 ? -57.410 -0.275 27.926 1.00 38.50 98 THR A CA 1
ATOM 779 C C . THR A 1 98 ? -56.781 -1.311 26.984 1.00 38.50 98 THR A C 1
ATOM 781 O O . THR A 1 98 ? -57.170 -2.476 26.978 1.00 38.50 98 THR A O 1
ATOM 784 N N . ASN A 1 99 ? -55.681 -0.941 26.321 1.00 30.69 99 ASN A N 1
ATOM 785 C CA . ASN A 1 99 ? -54.631 -1.897 25.950 1.00 30.69 99 ASN A CA 1
ATOM 786 C C . ASN A 1 99 ? -53.270 -1.171 25.901 1.00 30.69 99 ASN A C 1
ATOM 788 O O . ASN A 1 99 ? -53.216 -0.059 25.366 1.00 30.69 99 ASN A O 1
ATOM 792 N N . PRO A 1 100 ? -52.178 -1.716 26.475 1.00 32.25 100 PRO A N 1
ATOM 793 C CA . PRO A 1 100 ? -50.877 -1.066 26.419 1.00 32.25 100 PRO A CA 1
ATOM 794 C C . PRO A 1 100 ? -50.348 -1.081 24.981 1.00 32.25 100 PRO A C 1
ATOM 796 O O . PRO A 1 100 ? -50.605 -2.009 24.213 1.00 32.25 100 PRO A O 1
ATOM 799 N N . ALA A 1 101 ? -49.625 -0.021 24.617 1.00 28.66 101 ALA A N 1
ATOM 800 C CA . ALA A 1 101 ? -48.989 0.124 23.314 1.00 28.66 101 ALA A CA 1
ATOM 801 C C . ALA A 1 101 ? -48.157 -1.128 22.957 1.00 28.66 101 ALA A C 1
ATOM 803 O O . ALA A 1 101 ? -47.506 -1.690 23.844 1.00 28.66 101 ALA A O 1
ATOM 804 N N . PRO A 1 102 ? -48.149 -1.570 21.684 1.00 30.58 102 PRO A N 1
ATOM 805 C CA . PRO A 1 102 ? -47.345 -2.712 21.274 1.00 30.58 102 PRO A CA 1
ATOM 806 C C . PRO A 1 102 ? -45.860 -2.424 21.541 1.00 30.58 102 PRO A C 1
ATOM 808 O O . PRO A 1 102 ? -45.428 -1.271 21.413 1.00 30.58 102 PRO A O 1
ATOM 811 N N . PRO A 1 103 ? -45.069 -3.441 21.926 1.00 34.41 103 PRO A N 1
ATOM 812 C CA . PRO A 1 103 ? -43.656 -3.253 22.186 1.00 34.41 103 PRO A CA 1
ATOM 813 C C . PRO A 1 103 ? -43.006 -2.746 20.902 1.00 34.41 103 PRO A C 1
ATOM 815 O O . PRO A 1 103 ? -43.128 -3.353 19.840 1.00 34.41 103 PRO A O 1
ATOM 818 N N . HIS A 1 104 ? -42.387 -1.574 21.022 1.00 35.50 104 HIS A N 1
ATOM 819 C CA . HIS A 1 104 ? -41.306 -1.080 20.186 1.00 35.50 104 HIS A CA 1
ATOM 820 C C . HIS A 1 104 ? -40.695 -2.195 19.324 1.00 35.50 104 HIS A C 1
ATOM 822 O O . HIS A 1 104 ? -39.972 -3.057 19.815 1.00 35.50 104 HIS A O 1
ATOM 828 N N . LEU A 1 105 ? -40.942 -2.146 18.015 1.00 30.41 105 LEU A N 1
ATOM 829 C CA . LEU A 1 105 ? -40.004 -2.703 17.051 1.00 30.41 105 LEU A CA 1
ATOM 830 C C . LEU A 1 105 ? -38.717 -1.886 17.194 1.00 30.41 105 LEU A C 1
ATOM 832 O O . LEU A 1 105 ? -38.494 -0.902 16.490 1.00 30.41 105 LEU A O 1
ATOM 836 N N . GLN A 1 106 ? -37.885 -2.260 18.166 1.00 27.52 106 GLN A N 1
ATOM 837 C CA . GLN A 1 106 ? -36.465 -1.996 18.085 1.00 27.52 106 GLN A CA 1
ATOM 838 C C . GLN A 1 106 ? -36.006 -2.722 16.827 1.00 27.52 106 GLN A C 1
ATOM 840 O O . GLN A 1 106 ? -35.896 -3.943 16.784 1.00 27.52 106 GLN A O 1
ATOM 845 N N . CYS A 1 107 ? -35.809 -1.948 15.764 1.00 29.80 107 CYS A N 1
ATOM 846 C CA . CYS A 1 107 ? -34.9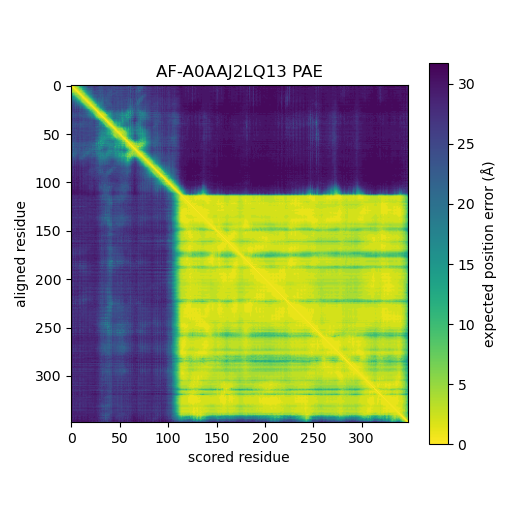29 -2.345 14.688 1.00 29.80 107 CYS A CA 1
ATOM 847 C C . CYS A 1 107 ? -33.543 -2.445 15.327 1.00 29.80 107 CYS A C 1
ATOM 849 O O . CYS A 1 107 ? -32.806 -1.458 15.402 1.00 29.80 107 CYS A O 1
ATOM 851 N N . GLU A 1 108 ? -33.233 -3.607 15.899 1.00 34.69 108 GLU A N 1
ATOM 852 C CA . GLU A 1 108 ? -31.863 -3.975 16.193 1.00 34.69 108 GLU A CA 1
ATOM 853 C C . GLU A 1 108 ? -31.139 -3.861 14.856 1.00 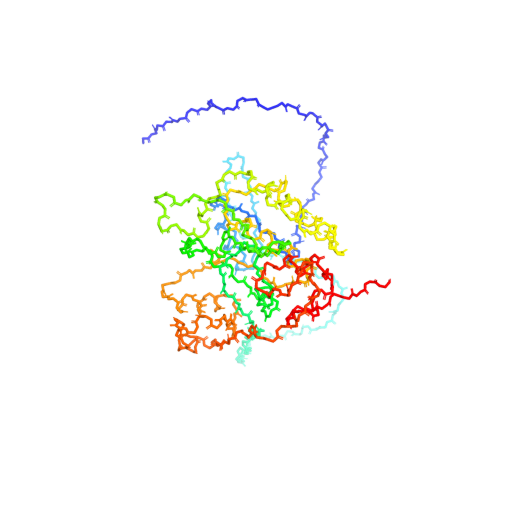34.69 108 GLU A C 1
ATOM 855 O O . GLU A 1 108 ? -31.359 -4.652 13.936 1.00 34.69 108 GLU A O 1
ATOM 860 N N . LYS A 1 109 ? -30.327 -2.809 14.701 1.00 41.06 109 LYS A N 1
ATOM 861 C CA . LYS A 1 109 ? -29.305 -2.785 13.665 1.00 41.06 109 LYS A CA 1
ATOM 862 C C . LYS A 1 109 ? -28.442 -4.000 13.959 1.00 41.06 109 LYS A C 1
ATOM 864 O O . LYS A 1 109 ? -27.572 -3.924 14.820 1.00 41.06 109 LYS A O 1
ATOM 869 N N . GLY A 1 110 ? -28.739 -5.120 13.304 1.00 33.91 110 GLY A N 1
ATOM 870 C CA . GLY A 1 110 ? -27.890 -6.294 13.316 1.00 33.91 110 GLY A CA 1
ATOM 871 C C . GLY A 1 110 ? -26.528 -5.820 12.853 1.00 33.91 110 GLY A C 1
ATOM 872 O O . GLY A 1 110 ? -26.340 -5.515 11.677 1.00 33.91 110 GLY A O 1
ATOM 873 N N . TRP A 1 111 ? -25.622 -5.632 13.804 1.00 43.97 111 TRP A N 1
ATOM 874 C CA . TRP A 1 111 ? -24.271 -5.215 13.515 1.00 43.97 111 TRP A CA 1
ATOM 875 C C . TRP A 1 111 ? -23.618 -6.416 12.852 1.00 43.97 111 TRP A C 1
ATOM 877 O O . TRP A 1 111 ? -23.196 -7.362 13.516 1.00 43.97 111 TRP A O 1
ATOM 887 N N . THR A 1 112 ? -23.615 -6.446 11.521 1.00 50.78 112 THR A N 1
ATOM 888 C CA . THR A 1 112 ? -22.730 -7.354 10.800 1.00 50.78 112 THR A CA 1
ATOM 889 C C . THR A 1 112 ? -21.329 -7.065 11.315 1.00 50.78 112 THR A C 1
ATOM 891 O O . THR A 1 112 ? -20.897 -5.917 11.255 1.00 50.78 112 THR A O 1
ATOM 894 N N . MET A 1 113 ? -20.678 -8.074 11.896 1.00 64.06 113 MET A N 1
ATOM 895 C CA . MET A 1 113 ? -19.373 -7.954 12.547 1.00 64.06 113 MET A CA 1
ATOM 896 C C . MET A 1 113 ? -18.319 -7.443 11.553 1.00 64.06 113 MET A C 1
ATOM 898 O O . MET A 1 113 ? -17.682 -8.242 10.872 1.00 64.06 113 MET A O 1
ATOM 902 N N . GLY A 1 114 ? -18.168 -6.121 11.445 1.00 90.62 114 GLY A N 1
ATOM 903 C CA . GLY A 1 114 ? -17.278 -5.483 10.483 1.00 90.62 114 GLY A CA 1
ATOM 904 C C . GLY A 1 114 ? -15.826 -5.547 10.941 1.00 90.62 114 GLY A C 1
ATOM 905 O O . GLY A 1 114 ? -15.503 -5.163 12.072 1.00 90.62 114 GLY A O 1
ATOM 906 N N . LYS A 1 115 ? -14.946 -6.022 10.064 1.00 97.38 115 LYS A N 1
ATOM 907 C CA . LYS A 1 115 ? -13.493 -5.955 10.226 1.00 97.38 115 LYS A CA 1
ATOM 908 C C . LYS A 1 115 ? -12.979 -4.671 9.601 1.00 97.38 115 LYS A C 1
ATOM 910 O O . LYS A 1 115 ? -13.262 -4.393 8.436 1.00 97.38 115 LYS A O 1
ATOM 915 N N . VAL A 1 116 ? -12.179 -3.925 10.352 1.00 98.25 116 VAL A N 1
ATOM 916 C CA . VAL A 1 116 ? -11.593 -2.659 9.906 1.00 98.25 116 VAL A CA 1
ATOM 917 C C . VAL A 1 116 ? -10.078 -2.723 10.032 1.00 98.25 116 VAL A C 1
ATOM 919 O O . VAL A 1 116 ? -9.551 -3.167 11.051 1.00 98.25 116 VAL A O 1
ATOM 922 N N . ALA A 1 117 ? -9.363 -2.239 9.020 1.00 98.12 117 ALA A N 1
ATOM 923 C CA . ALA A 1 117 ? -7.943 -1.917 9.134 1.00 98.12 117 ALA A CA 1
ATOM 924 C C . ALA A 1 117 ? -7.717 -0.438 8.825 1.00 98.12 117 ALA A C 1
ATOM 926 O O . ALA A 1 117 ? -8.416 0.174 8.023 1.00 98.12 117 ALA A O 1
ATOM 927 N N . ILE A 1 118 ? -6.721 0.141 9.488 1.00 97.56 118 ILE A N 1
ATOM 928 C CA . ILE A 1 118 ? -6.389 1.562 9.395 1.00 97.56 118 ILE A CA 1
ATOM 929 C C . ILE A 1 118 ? -4.890 1.644 9.167 1.00 97.56 118 ILE A C 1
ATOM 931 O O . ILE A 1 118 ? -4.109 1.156 9.990 1.00 97.56 118 ILE A O 1
ATOM 935 N N . SER A 1 119 ? -4.482 2.231 8.047 1.00 96.94 119 SER A N 1
ATOM 936 C CA . SER A 1 119 ? -3.071 2.371 7.699 1.00 96.94 119 SER A CA 1
ATOM 937 C C . SER A 1 119 ? -2.860 3.536 6.746 1.00 96.94 119 SER A C 1
ATOM 939 O O . SER A 1 119 ? -3.754 3.943 6.013 1.00 96.94 119 SER A O 1
ATOM 941 N N . GLN A 1 120 ? -1.654 4.084 6.755 1.00 96.44 120 GLN A N 1
ATOM 942 C CA . GLN A 1 120 ? -1.276 5.190 5.881 1.00 96.44 120 GLN A CA 1
ATOM 943 C C . GLN A 1 120 ? -1.114 4.708 4.442 1.00 96.44 120 GLN A C 1
ATOM 945 O O . GLN A 1 120 ? -0.685 3.569 4.218 1.00 96.44 120 GLN A O 1
ATOM 950 N N . SER A 1 121 ? -1.421 5.572 3.475 1.00 96.50 121 SER A N 1
ATOM 951 C CA . SER A 1 121 ? -1.192 5.273 2.066 1.00 96.50 121 SER A CA 1
ATOM 952 C C . SER A 1 121 ? 0.307 5.151 1.779 1.00 96.50 121 SER A C 1
ATOM 954 O O . SER A 1 121 ? 1.143 5.883 2.315 1.00 96.50 121 SER A O 1
ATOM 956 N N . ASN A 1 122 ? 0.654 4.190 0.926 1.00 97.19 122 ASN A N 1
ATOM 957 C CA . ASN A 1 122 ? 2.030 3.903 0.543 1.00 97.19 122 ASN A CA 1
ATOM 958 C C . ASN A 1 122 ? 2.167 3.936 -0.976 1.00 97.19 122 ASN A C 1
ATOM 960 O O . ASN A 1 122 ? 1.246 3.555 -1.701 1.00 97.19 122 ASN A O 1
ATOM 964 N N . TYR A 1 123 ? 3.344 4.323 -1.454 1.00 98.12 123 TYR A N 1
ATOM 965 C CA . TYR A 1 123 ? 3.658 4.274 -2.872 1.00 98.12 123 TYR A CA 1
ATOM 966 C C . TYR A 1 123 ? 3.966 2.830 -3.278 1.00 98.12 123 TYR A C 1
ATOM 968 O O . TYR A 1 123 ? 4.969 2.258 -2.852 1.00 98.12 123 TYR A O 1
ATOM 976 N N . LEU A 1 124 ? 3.092 2.237 -4.100 1.00 97.50 124 LEU A N 1
ATOM 977 C CA . LEU A 1 124 ? 3.221 0.875 -4.636 1.00 97.50 124 LEU A CA 1
ATOM 978 C C . LEU A 1 124 ? 3.610 -0.186 -3.585 1.00 97.50 124 LEU A C 1
ATOM 980 O O . LEU A 1 124 ? 4.660 -0.821 -3.741 1.00 97.50 124 LEU A O 1
ATOM 984 N N . PRO A 1 125 ? 2.836 -0.379 -2.502 1.00 97.19 125 PRO A N 1
ATOM 985 C CA . PRO A 1 125 ? 3.254 -1.213 -1.383 1.00 97.19 125 PRO A CA 1
ATOM 986 C C . PRO A 1 125 ? 3.500 -2.673 -1.790 1.00 97.19 125 PRO A C 1
ATOM 988 O O . PRO A 1 125 ? 3.110 -3.136 -2.860 1.00 97.19 125 PRO A O 1
ATOM 991 N N . TRP A 1 126 ? 4.194 -3.407 -0.928 1.00 97.31 126 TRP A N 1
ATOM 992 C CA . TRP A 1 126 ? 4.413 -4.843 -1.094 1.00 97.31 126 TRP A CA 1
ATOM 993 C C . TRP A 1 126 ? 3.107 -5.644 -0.934 1.00 97.31 126 TRP A C 1
ATOM 995 O O . TRP A 1 126 ? 2.118 -5.140 -0.395 1.00 97.31 126 TRP A O 1
ATOM 1005 N N . LYS A 1 127 ? 3.115 -6.915 -1.359 1.00 96.75 127 LYS A N 1
ATOM 1006 C CA . LYS A 1 127 ? 1.903 -7.751 -1.430 1.00 96.75 127 LYS A CA 1
ATOM 1007 C C . LYS A 1 127 ? 1.117 -7.878 -0.122 1.00 96.75 127 LYS A C 1
ATOM 1009 O O . LYS A 1 127 ? -0.107 -7.814 -0.149 1.00 96.75 127 LYS A O 1
ATOM 1014 N N . GLY A 1 128 ? 1.804 -7.925 1.022 1.00 96.88 128 GLY A N 1
ATOM 1015 C CA . GLY A 1 128 ? 1.145 -8.045 2.323 1.00 96.88 128 GLY A CA 1
ATOM 1016 C C . GLY A 1 128 ? 0.214 -6.874 2.652 1.00 96.88 128 GLY A C 1
ATOM 1017 O O . GLY A 1 128 ? -0.781 -7.060 3.342 1.00 96.88 128 GLY A O 1
ATOM 1018 N N . TYR A 1 129 ? 0.479 -5.674 2.126 1.00 97.44 129 TYR A N 1
ATOM 1019 C CA . TYR A 1 129 ? -0.425 -4.536 2.314 1.00 97.44 129 TYR A CA 1
ATOM 1020 C C . TYR A 1 129 ? -1.790 -4.785 1.654 1.00 97.44 129 TYR A C 1
ATOM 1022 O O . TYR A 1 129 ? -2.821 -4.460 2.232 1.00 97.44 129 TYR A O 1
ATOM 1030 N N . PHE A 1 130 ? -1.803 -5.412 0.475 1.00 98.00 130 PHE A N 1
ATOM 1031 C CA . PHE A 1 130 ? -3.034 -5.787 -0.226 1.00 98.00 130 PHE A CA 1
ATOM 1032 C C . PHE A 1 130 ? -3.737 -6.969 0.437 1.00 98.00 130 PHE A C 1
ATOM 1034 O O . PHE A 1 130 ? -4.962 -7.001 0.457 1.00 98.00 130 PHE A O 1
ATOM 1041 N N . ASP A 1 131 ? -2.990 -7.893 1.045 1.00 97.69 131 ASP A N 1
ATOM 1042 C CA . ASP A 1 131 ? -3.578 -8.941 1.881 1.00 97.69 131 ASP A CA 1
ATOM 1043 C C . ASP A 1 131 ? -4.271 -8.379 3.126 1.00 97.69 131 ASP A C 1
ATOM 1045 O O . ASP A 1 131 ? -5.355 -8.842 3.468 1.00 97.69 131 ASP A O 1
ATOM 1049 N N . LEU A 1 132 ? -3.705 -7.350 3.767 1.00 98.00 132 LEU A N 1
ATOM 1050 C CA . LEU A 1 132 ? -4.384 -6.662 4.866 1.00 98.00 132 LEU A CA 1
ATOM 1051 C C . LEU A 1 132 ? -5.684 -5.999 4.390 1.00 98.00 132 LEU A C 1
ATOM 1053 O O . LEU A 1 132 ? -6.697 -6.121 5.070 1.00 98.00 132 LEU A O 1
ATOM 1057 N N . ILE A 1 133 ? -5.670 -5.334 3.227 1.00 98.19 133 ILE A N 1
ATOM 1058 C CA . ILE A 1 133 ? -6.884 -4.744 2.638 1.00 98.19 133 ILE A CA 1
ATOM 1059 C C . ILE A 1 133 ? -7.926 -5.836 2.372 1.00 98.19 1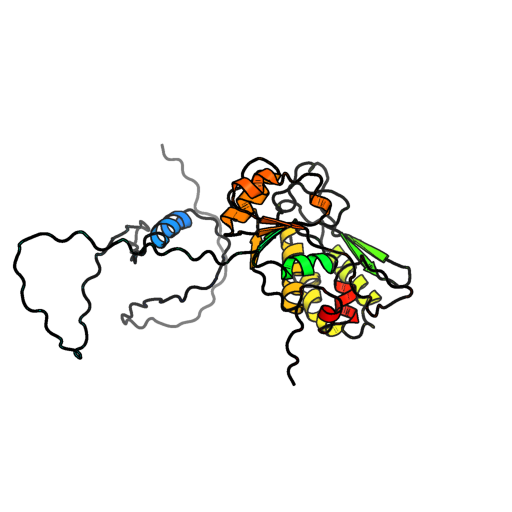33 ILE A C 1
ATOM 1061 O O . ILE A 1 133 ? -9.075 -5.699 2.774 1.00 98.19 133 ILE A O 1
ATOM 1065 N N . ALA A 1 134 ? -7.533 -6.941 1.738 1.00 97.81 134 ALA A N 1
ATOM 1066 C CA . ALA A 1 134 ? -8.446 -8.027 1.387 1.00 97.81 134 ALA A CA 1
ATOM 1067 C C . ALA A 1 134 ? -9.007 -8.790 2.604 1.00 97.81 134 ALA A C 1
ATOM 1069 O O . ALA A 1 134 ? -10.004 -9.497 2.476 1.00 97.81 134 ALA A O 1
ATOM 1070 N N . ALA A 1 135 ? -8.380 -8.670 3.776 1.00 97.19 135 ALA A N 1
ATOM 1071 C CA . ALA A 1 135 ? -8.806 -9.337 5.005 1.00 97.19 135 ALA A CA 1
ATOM 1072 C C . ALA A 1 135 ? -9.874 -8.575 5.809 1.00 97.19 135 ALA A C 1
ATOM 1074 O O . ALA A 1 135 ? -10.356 -9.099 6.820 1.00 97.19 135 ALA A O 1
ATOM 1075 N N . VAL A 1 136 ? -10.216 -7.352 5.395 1.00 97.75 136 VAL A N 1
ATOM 1076 C CA . VAL A 1 136 ? -11.147 -6.462 6.099 1.00 97.75 136 VAL A CA 1
ATOM 1077 C C . VAL A 1 136 ? -12.309 -6.038 5.207 1.00 97.75 136 VAL A C 1
ATOM 1079 O O . VAL A 1 136 ? -12.202 -6.054 3.981 1.00 97.75 136 VAL A O 1
ATOM 1082 N N . ASP A 1 137 ? -13.414 -5.636 5.833 1.00 97.12 137 ASP A N 1
ATOM 1083 C CA . ASP A 1 137 ? -14.590 -5.102 5.141 1.00 97.12 137 ASP A CA 1
ATOM 1084 C C . ASP A 1 137 ? -14.379 -3.627 4.772 1.00 97.12 137 ASP A C 1
ATOM 1086 O O . ASP A 1 137 ? -14.785 -3.177 3.695 1.00 97.12 137 ASP A O 1
ATOM 1090 N N . GLU A 1 138 ? -13.671 -2.891 5.635 1.00 97.94 138 GLU A N 1
ATOM 1091 C CA . GLU A 1 138 ? -13.268 -1.510 5.396 1.00 97.94 138 GLU A CA 1
ATOM 1092 C C . GLU A 1 138 ? -11.789 -1.255 5.706 1.00 97.94 138 GLU A C 1
ATOM 1094 O O . GLU A 1 138 ? -11.255 -1.649 6.744 1.00 97.94 138 GLU A O 1
ATOM 1099 N N . PHE A 1 139 ? -11.137 -0.530 4.800 1.00 98.50 139 PHE A N 1
ATOM 1100 C CA . PHE A 1 139 ? -9.773 -0.052 4.939 1.00 98.50 139 PHE A CA 1
ATOM 1101 C C . PHE A 1 139 ? -9.740 1.479 4.941 1.00 98.50 139 PHE A C 1
ATOM 1103 O O . PHE A 1 139 ? -10.061 2.121 3.939 1.00 98.50 139 PHE A O 1
ATOM 1110 N N . ILE A 1 140 ? -9.324 2.070 6.059 1.00 98.31 140 ILE A N 1
ATOM 1111 C CA . ILE A 1 140 ? -9.267 3.523 6.239 1.00 98.31 140 ILE A CA 1
ATOM 1112 C C . ILE A 1 140 ? -7.837 4.009 5.977 1.00 98.31 140 ILE A C 1
ATOM 1114 O O . ILE A 1 140 ? -6.901 3.658 6.705 1.00 98.31 140 ILE A O 1
ATOM 1118 N N . LEU A 1 141 ? -7.668 4.848 4.953 1.00 98.25 141 LEU A N 1
ATOM 1119 C CA . LEU A 1 141 ? -6.412 5.532 4.651 1.00 98.25 141 LEU A CA 1
ATOM 1120 C C . LEU A 1 141 ? -6.150 6.630 5.680 1.00 98.25 141 LEU A C 1
ATOM 1122 O O . LEU A 1 141 ? -6.900 7.600 5.774 1.00 98.25 141 LEU A O 1
ATOM 1126 N N . TYR A 1 142 ? -5.069 6.478 6.439 1.00 96.94 142 TYR A N 1
ATOM 1127 C CA . TYR A 1 142 ? -4.787 7.278 7.631 1.00 96.94 142 TYR A CA 1
ATOM 1128 C C . TYR A 1 142 ? -3.849 8.468 7.375 1.00 96.94 142 TYR A C 1
ATOM 1130 O O . TYR A 1 142 ? -2.843 8.665 8.063 1.00 96.94 142 TYR A O 1
ATOM 1138 N N . ASP A 1 143 ? -4.154 9.247 6.341 1.00 96.50 143 ASP A N 1
ATOM 1139 C CA . ASP A 1 143 ? -3.231 10.232 5.762 1.00 96.50 143 ASP A CA 1
ATOM 1140 C C . ASP A 1 143 ? -3.252 11.614 6.439 1.00 96.50 143 ASP A C 1
ATOM 1142 O O . ASP A 1 143 ? -2.418 12.465 6.118 1.00 96.50 143 ASP A O 1
ATOM 1146 N N . ASP A 1 144 ? -4.115 11.809 7.442 1.00 93.31 144 ASP A N 1
ATOM 1147 C CA . ASP A 1 144 ? -4.084 12.971 8.351 1.00 93.31 144 ASP A CA 1
ATOM 1148 C C . ASP A 1 144 ? -2.891 12.931 9.323 1.00 93.31 144 ASP A C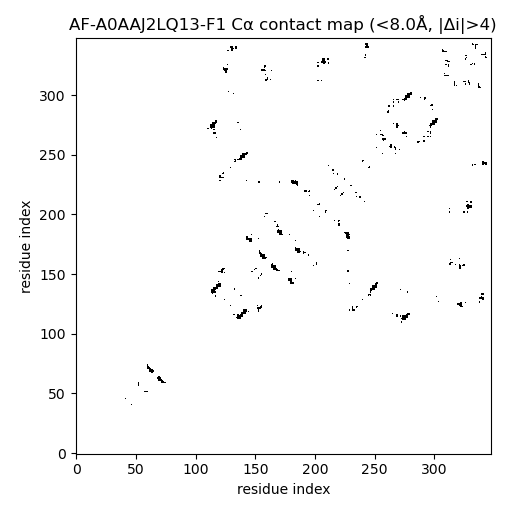 1
ATOM 1150 O O . ASP A 1 144 ? -2.667 13.846 10.116 1.00 93.31 144 ASP A O 1
ATOM 1154 N N . MET A 1 145 ? -2.117 11.846 9.300 1.00 92.44 145 MET A N 1
ATOM 1155 C CA . MET A 1 145 ? -0.917 11.703 10.110 1.00 92.44 145 MET A CA 1
ATOM 1156 C C . MET A 1 145 ? 0.282 12.414 9.493 1.00 92.44 145 MET A C 1
ATOM 1158 O O . MET A 1 145 ? 0.364 12.628 8.284 1.00 92.44 145 MET A O 1
ATOM 1162 N N . GLN A 1 146 ? 1.253 12.743 10.346 1.00 94.31 146 GLN A N 1
ATOM 1163 C CA . GLN A 1 146 ? 2.495 13.391 9.941 1.00 94.31 146 GLN A CA 1
ATOM 1164 C C . GLN A 1 146 ? 3.242 12.559 8.890 1.00 94.31 146 GLN A C 1
ATOM 1166 O O . GLN A 1 146 ? 3.474 11.361 9.069 1.00 94.31 146 GLN A O 1
ATOM 1171 N N . TYR A 1 147 ? 3.674 13.223 7.821 1.00 95.56 147 TYR A N 1
ATOM 1172 C CA . TYR A 1 147 ? 4.529 12.631 6.804 1.00 95.56 147 TYR A CA 1
ATOM 1173 C C . TYR A 1 147 ? 5.932 12.360 7.354 1.00 95.56 147 TYR A C 1
ATOM 1175 O O . TYR A 1 147 ? 6.622 13.255 7.856 1.00 95.56 147 TYR A O 1
ATOM 1183 N N . THR A 1 148 ? 6.390 11.124 7.192 1.00 91.88 148 THR A N 1
ATOM 1184 C CA . THR A 1 148 ? 7.739 10.683 7.544 1.00 91.88 148 THR A CA 1
ATOM 1185 C C . THR A 1 148 ? 8.611 10.573 6.295 1.00 91.88 148 THR A C 1
ATOM 1187 O O . THR A 1 148 ? 8.187 10.127 5.238 1.00 91.88 148 THR A O 1
ATOM 1190 N N . ARG A 1 149 ? 9.861 11.047 6.377 1.00 88.94 149 ARG A N 1
ATOM 1191 C CA . ARG A 1 149 ? 10.769 11.088 5.218 1.00 88.94 149 ARG A CA 1
ATOM 1192 C C . ARG A 1 149 ? 11.442 9.735 4.997 1.00 88.94 149 ARG A C 1
ATOM 1194 O O . ARG A 1 149 ? 11.830 9.078 5.958 1.00 88.94 149 ARG A O 1
ATOM 1201 N N . ARG A 1 150 ? 11.752 9.432 3.728 1.00 84.94 150 ARG A N 1
ATOM 1202 C CA . ARG A 1 150 ? 12.574 8.279 3.300 1.00 84.94 150 ARG A CA 1
ATOM 1203 C C . ARG A 1 150 ? 11.956 6.930 3.668 1.00 84.94 150 ARG A C 1
ATOM 1205 O O . ARG A 1 150 ? 12.671 5.984 3.999 1.00 84.94 150 ARG A O 1
ATOM 1212 N N . ASP A 1 151 ? 10.649 6.819 3.547 1.00 91.00 151 ASP A N 1
ATOM 1213 C CA . ASP A 1 151 ? 9.916 5.615 3.902 1.00 91.00 151 ASP A CA 1
ATOM 1214 C C . ASP A 1 151 ? 8.957 5.189 2.781 1.00 91.00 151 ASP A C 1
ATOM 1216 O O . ASP A 1 151 ? 9.039 5.667 1.653 1.00 91.00 151 ASP A O 1
ATOM 1220 N N . TRP A 1 152 ? 8.053 4.267 3.089 1.00 94.31 152 TRP A N 1
ATOM 1221 C CA . TRP A 1 152 ? 7.149 3.661 2.118 1.00 94.31 152 TRP A CA 1
ATOM 1222 C C . TRP A 1 152 ? 6.070 4.607 1.562 1.00 94.31 152 TRP A C 1
ATOM 1224 O O . TRP A 1 152 ? 5.389 4.240 0.607 1.00 94.31 152 TRP A O 1
ATOM 1234 N N . ARG A 1 153 ? 5.917 5.829 2.104 1.00 96.56 153 ARG A N 1
ATOM 1235 C CA . ARG A 1 153 ? 4.853 6.766 1.690 1.00 96.56 153 ARG A CA 1
ATOM 1236 C C . ARG A 1 153 ? 5.119 7.285 0.285 1.00 96.56 153 ARG A C 1
ATOM 1238 O O . ARG A 1 153 ? 4.183 7.438 -0.490 1.00 96.56 153 ARG A O 1
ATOM 1245 N N . ASN A 1 154 ? 6.389 7.524 -0.054 1.00 97.38 154 ASN A N 1
ATOM 1246 C CA . ASN A 1 154 ? 6.787 8.096 -1.340 1.00 97.38 154 ASN A CA 1
ATOM 1247 C C . ASN A 1 154 ? 7.805 7.252 -2.122 1.00 97.38 154 ASN A C 1
ATOM 1249 O O . ASN A 1 154 ? 8.276 7.696 -3.169 1.00 97.38 154 ASN A O 1
ATOM 1253 N N . ARG A 1 155 ? 8.189 6.064 -1.642 1.00 97.38 155 ARG A N 1
ATOM 1254 C CA . ARG A 1 155 ? 9.115 5.189 -2.370 1.00 97.38 155 ARG A CA 1
ATOM 1255 C C . ARG A 1 155 ? 8.924 3.712 -2.064 1.00 97.38 155 ARG A C 1
ATOM 1257 O O . ARG A 1 155 ? 8.547 3.339 -0.962 1.00 97.38 155 ARG A O 1
ATOM 1264 N N . ASN A 1 156 ? 9.270 2.871 -3.030 1.00 97.75 156 ASN A N 1
ATOM 1265 C CA . ASN A 1 156 ? 9.358 1.423 -2.857 1.00 97.75 156 ASN A CA 1
ATOM 1266 C C . ASN A 1 156 ? 10.427 0.850 -3.794 1.00 97.75 156 ASN A C 1
ATOM 1268 O O . ASN A 1 156 ? 10.944 1.557 -4.661 1.00 97.75 156 ASN A O 1
ATOM 1272 N N . GLN A 1 157 ? 10.785 -0.412 -3.603 1.00 97.69 157 GLN A N 1
ATOM 1273 C CA . GLN A 1 157 ? 11.774 -1.115 -4.397 1.00 97.69 157 GLN A CA 1
ATOM 1274 C C . GLN A 1 157 ? 11.110 -1.944 -5.494 1.00 97.69 157 GLN A C 1
ATOM 1276 O O . GLN A 1 157 ? 10.087 -2.594 -5.277 1.00 97.69 157 GLN A O 1
ATOM 1281 N N . ILE A 1 158 ? 11.739 -1.950 -6.663 1.00 97.94 158 ILE A N 1
ATOM 1282 C CA . ILE A 1 158 ? 11.472 -2.900 -7.741 1.00 97.94 158 ILE A CA 1
ATOM 1283 C C . ILE A 1 158 ? 12.698 -3.777 -7.953 1.00 97.94 158 ILE A C 1
ATOM 1285 O O . ILE A 1 158 ? 13.819 -3.375 -7.632 1.00 97.94 158 ILE A O 1
ATOM 1289 N N . LYS A 1 159 ? 12.500 -4.965 -8.514 1.00 97.50 159 LYS A N 1
ATOM 1290 C CA . LYS A 1 159 ? 13.592 -5.881 -8.815 1.00 97.50 159 LYS A CA 1
ATOM 1291 C C . LYS A 1 159 ? 14.205 -5.553 -10.175 1.00 97.50 159 LYS A C 1
ATOM 1293 O O . LYS A 1 159 ? 13.498 -5.288 -11.145 1.00 97.50 159 LYS A O 1
ATOM 1298 N N . THR A 1 160 ? 15.532 -5.581 -10.245 1.00 96.75 160 THR A N 1
ATOM 1299 C CA . THR A 1 160 ? 16.306 -5.361 -11.476 1.00 96.75 160 THR A CA 1
ATOM 1300 C C . THR A 1 160 ? 17.373 -6.452 -11.619 1.00 96.75 160 THR A C 1
ATOM 1302 O O . THR A 1 160 ? 17.655 -7.146 -10.635 1.00 96.75 160 THR A O 1
ATOM 1305 N N . PRO A 1 161 ? 18.028 -6.595 -12.787 1.00 95.69 161 PRO A N 1
ATOM 1306 C CA . PRO A 1 161 ? 19.148 -7.524 -12.947 1.00 95.69 161 PRO A CA 1
ATOM 1307 C C . PRO A 1 161 ? 20.315 -7.273 -11.976 1.00 95.69 161 PRO A C 1
ATOM 1309 O O . PRO A 1 161 ? 21.080 -8.189 -11.699 1.00 95.69 161 PRO A O 1
ATOM 1312 N N . GLN A 1 162 ? 20.453 -6.049 -11.452 1.00 94.25 162 GLN A N 1
ATOM 1313 C CA . GLN A 1 162 ? 21.485 -5.657 -10.483 1.00 94.25 162 GLN A CA 1
ATOM 1314 C C . GLN A 1 162 ? 21.004 -5.746 -9.021 1.00 94.25 162 GLN A C 1
ATOM 1316 O O . GLN A 1 162 ? 21.713 -5.323 -8.112 1.00 94.25 162 GLN A O 1
ATOM 1321 N N . GLY A 1 163 ? 19.801 -6.278 -8.785 1.00 94.31 163 GLY A N 1
ATOM 1322 C CA . GLY A 1 163 ? 19.157 -6.336 -7.474 1.00 94.31 163 GLY A CA 1
ATOM 1323 C C . GLY A 1 163 ? 18.071 -5.268 -7.278 1.00 94.31 163 GLY A C 1
ATOM 1324 O O . GLY A 1 163 ? 17.674 -4.592 -8.232 1.00 94.31 163 GLY A O 1
ATOM 1325 N N . PRO A 1 164 ? 17.519 -5.131 -6.060 1.00 96.50 164 PRO A N 1
ATOM 1326 C CA . PRO A 1 164 ? 16.429 -4.197 -5.789 1.00 96.50 164 PRO A CA 1
ATOM 1327 C C . PRO A 1 164 ? 16.852 -2.725 -5.892 1.00 96.50 164 PRO A C 1
ATOM 1329 O O . PRO A 1 164 ? 17.824 -2.300 -5.268 1.00 96.50 164 PRO A O 1
ATOM 1332 N N . VAL A 1 165 ? 16.075 -1.921 -6.618 1.00 96.75 165 VAL A N 1
ATOM 1333 C CA . VAL A 1 165 ? 16.313 -0.481 -6.817 1.00 96.75 165 VAL A CA 1
ATOM 1334 C C . VAL A 1 165 ? 15.100 0.323 -6.366 1.00 96.75 165 VAL A C 1
ATOM 1336 O O . VAL A 1 165 ? 13.959 -0.071 -6.593 1.00 96.75 165 VAL A O 1
ATOM 1339 N N . TRP A 1 166 ? 15.347 1.470 -5.732 1.00 97.50 166 TRP A N 1
ATOM 1340 C CA . TRP A 1 166 ? 14.301 2.385 -5.280 1.00 97.50 166 TRP A CA 1
ATOM 1341 C C . TRP A 1 166 ? 13.677 3.170 -6.438 1.00 97.50 166 TRP A C 1
ATOM 1343 O O . TRP A 1 166 ? 14.375 3.856 -7.180 1.00 97.50 166 TRP A O 1
ATOM 1353 N N . LEU A 1 167 ? 12.349 3.169 -6.500 1.00 98.19 167 LEU A N 1
ATOM 1354 C CA . LEU A 1 167 ? 11.552 4.193 -7.169 1.00 98.19 167 LEU A CA 1
ATOM 1355 C C . LEU A 1 167 ? 11.098 5.198 -6.113 1.00 98.19 167 LEU A C 1
ATOM 1357 O O . LEU A 1 167 ? 10.480 4.797 -5.129 1.00 98.19 167 LEU A O 1
ATOM 1361 N N . THR A 1 168 ? 11.413 6.482 -6.287 1.00 98.00 168 THR A N 1
ATOM 1362 C CA . THR A 1 168 ? 11.108 7.535 -5.303 1.00 98.00 168 THR A CA 1
ATOM 1363 C C . THR A 1 168 ? 10.356 8.679 -5.957 1.00 98.00 168 THR A C 1
ATOM 1365 O O . THR A 1 168 ? 10.904 9.374 -6.806 1.00 98.00 168 THR A O 1
ATOM 1368 N N . VAL A 1 169 ? 9.115 8.895 -5.526 1.00 97.88 169 VAL A N 1
ATOM 1369 C CA . VAL A 1 169 ? 8.327 10.070 -5.893 1.00 97.88 169 VAL A CA 1
ATOM 1370 C C . VAL A 1 169 ? 8.923 11.280 -5.162 1.00 97.88 169 VAL A C 1
ATOM 1372 O O . VAL A 1 169 ? 8.931 11.306 -3.924 1.00 97.88 169 VAL A O 1
ATOM 1375 N N . PRO A 1 170 ? 9.467 12.271 -5.883 1.00 96.94 170 PRO A N 1
ATOM 1376 C CA . PRO A 1 170 ? 10.000 13.485 -5.279 1.00 96.94 170 PRO A CA 1
ATOM 1377 C C . PRO A 1 170 ? 8.866 14.299 -4.648 1.00 96.94 170 PRO A C 1
ATOM 1379 O O . PRO A 1 170 ? 7.789 14.455 -5.223 1.00 96.94 170 PRO A O 1
ATOM 1382 N N . VAL A 1 171 ? 9.101 14.815 -3.442 1.00 96.94 171 VAL A N 1
ATOM 1383 C CA . VAL A 1 171 ? 8.098 15.556 -2.669 1.00 96.94 171 VAL A CA 1
ATOM 1384 C C . VAL A 1 171 ? 8.713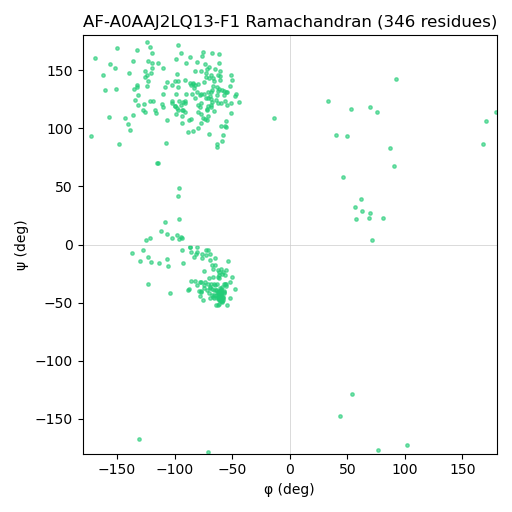 16.764 -1.974 1.00 96.94 171 VAL A C 1
ATOM 1386 O O . VAL A 1 171 ? 9.859 16.740 -1.515 1.00 96.94 171 VAL A O 1
ATOM 1389 N N . ARG A 1 172 ? 7.916 17.822 -1.826 1.00 95.12 172 ARG A N 1
ATOM 1390 C CA . ARG A 1 172 ? 8.347 19.074 -1.197 1.00 95.12 172 ARG A CA 1
ATOM 1391 C C . ARG A 1 172 ? 8.417 18.914 0.318 1.00 95.12 172 ARG A C 1
ATOM 1393 O O . ARG A 1 172 ? 7.395 18.867 0.997 1.00 95.12 172 ARG A O 1
ATOM 1400 N N . VAL A 1 173 ? 9.631 18.892 0.865 1.00 91.69 173 VAL A N 1
ATOM 1401 C CA . VAL A 1 173 ? 9.857 18.672 2.309 1.00 91.69 173 VAL A CA 1
ATOM 1402 C C . VAL A 1 173 ? 10.578 19.809 3.029 1.00 91.69 173 VAL A C 1
ATOM 1404 O O . VAL A 1 173 ? 10.574 19.846 4.263 1.00 91.69 173 VAL A O 1
ATOM 1407 N N . LYS A 1 174 ? 11.213 20.730 2.297 1.00 89.44 174 LYS A N 1
ATOM 1408 C CA . LYS A 1 174 ? 11.982 21.836 2.885 1.00 89.44 174 LYS A CA 1
ATOM 1409 C C . LYS A 1 174 ? 11.051 22.760 3.677 1.00 89.44 174 LYS A C 1
ATOM 1411 O O . LYS A 1 174 ? 10.056 23.234 3.142 1.00 89.44 174 LYS A O 1
ATOM 1416 N N . GLY A 1 175 ? 11.366 22.984 4.955 1.00 88.94 175 GLY A N 1
ATOM 1417 C CA . GLY A 1 175 ? 10.562 23.818 5.862 1.00 88.94 175 GLY A CA 1
ATOM 1418 C C . GLY A 1 175 ? 9.223 23.211 6.305 1.00 88.94 175 GLY A C 1
ATOM 1419 O O . GLY A 1 175 ? 8.476 23.869 7.017 1.00 88.94 175 GLY A O 1
ATOM 1420 N N . LYS A 1 176 ? 8.914 21.966 5.920 1.00 89.38 176 LYS A N 1
ATOM 1421 C CA . LYS A 1 176 ? 7.626 21.310 6.187 1.00 89.38 176 LYS A CA 1
ATOM 1422 C C . LYS A 1 176 ? 7.773 20.114 7.128 1.00 89.38 176 LYS A C 1
ATOM 1424 O O . LYS A 1 176 ? 7.676 18.965 6.705 1.00 89.38 176 LYS A O 1
ATOM 1429 N N . TYR A 1 177 ? 8.075 20.380 8.396 1.00 86.38 177 TYR A N 1
ATOM 1430 C CA . TYR A 1 177 ? 8.332 19.321 9.380 1.00 86.38 177 TYR A CA 1
ATOM 1431 C C . TYR A 1 177 ? 7.058 18.647 9.899 1.00 86.38 177 TYR A C 1
ATOM 1433 O O . TYR A 1 177 ? 7.095 17.455 10.172 1.00 86.38 177 TYR A O 1
ATOM 1441 N N . HIS A 1 178 ? 5.944 19.378 9.989 1.00 91.94 178 HIS A N 1
ATOM 1442 C CA . HIS A 1 178 ? 4.673 18.885 10.539 1.00 91.94 178 HIS A CA 1
ATOM 1443 C C . HIS A 1 178 ? 3.603 18.614 9.477 1.00 91.94 178 HIS A C 1
ATOM 1445 O O . HIS A 1 178 ? 2.457 18.382 9.836 1.00 91.94 178 HIS A O 1
ATOM 1451 N N . GLN A 1 179 ? 3.959 18.661 8.186 1.00 95.06 179 GLN A N 1
ATOM 1452 C CA . GLN A 1 179 ? 2.982 18.395 7.129 1.00 95.06 179 GLN A CA 1
ATOM 1453 C C . GLN A 1 179 ? 2.430 16.977 7.263 1.00 95.06 179 GLN A C 1
ATOM 1455 O O . GLN A 1 179 ? 3.175 16.037 7.568 1.00 95.06 179 GLN A O 1
ATOM 1460 N N . THR A 1 180 ? 1.139 16.833 7.008 1.00 96.31 180 THR A N 1
ATOM 1461 C CA . THR A 1 180 ? 0.492 15.526 6.911 1.00 96.31 180 THR A CA 1
ATOM 1462 C C . THR A 1 180 ? 0.835 14.844 5.585 1.00 96.31 180 THR A C 1
ATOM 1464 O O . THR A 1 180 ? 1.363 15.467 4.653 1.00 96.31 180 THR A O 1
ATOM 1467 N N . ILE A 1 181 ? 0.555 13.545 5.479 1.00 96.88 181 ILE A N 1
ATOM 1468 C CA . ILE A 1 181 ? 0.711 12.810 4.215 1.00 96.88 181 ILE A CA 1
ATOM 1469 C C . ILE A 1 181 ? -0.221 13.419 3.158 1.00 96.88 181 ILE A C 1
ATOM 1471 O O . ILE A 1 181 ? 0.223 13.688 2.040 1.00 96.88 181 ILE A O 1
ATOM 1475 N N . TRP A 1 182 ? -1.448 13.769 3.552 1.00 95.38 182 TRP A N 1
ATOM 1476 C CA . TRP A 1 182 ? -2.431 14.428 2.691 1.00 95.38 182 TRP A CA 1
ATOM 1477 C C . TRP A 1 182 ? -1.936 15.760 2.098 1.00 95.38 182 TRP A C 1
ATOM 1479 O O . TRP A 1 182 ? -2.134 16.042 0.917 1.00 95.38 182 TRP A O 1
ATOM 1489 N N . GLU A 1 183 ? -1.230 16.574 2.885 1.00 96.00 183 GLU A N 1
ATOM 1490 C CA . GLU A 1 183 ? -0.692 17.877 2.455 1.00 96.00 183 GLU A CA 1
ATOM 1491 C C . GLU A 1 183 ? 0.618 17.782 1.652 1.00 96.00 183 GLU A C 1
ATOM 1493 O O . GLU A 1 183 ? 1.133 18.796 1.149 1.00 96.00 183 GLU A O 1
ATOM 1498 N N . THR A 1 184 ? 1.192 16.583 1.542 1.00 97.12 184 THR A N 1
ATOM 1499 C CA . THR A 1 184 ? 2.502 16.381 0.925 1.00 97.12 184 THR A CA 1
ATOM 1500 C C . THR A 1 184 ? 2.406 16.536 -0.591 1.00 97.12 184 THR A C 1
ATOM 1502 O O . THR A 1 184 ? 1.868 15.689 -1.302 1.00 97.12 184 THR A O 1
ATOM 1505 N N . LYS A 1 185 ? 2.962 17.644 -1.098 1.00 97.44 185 LYS A N 1
ATOM 1506 C CA . LYS A 1 185 ? 2.987 17.971 -2.532 1.00 97.44 185 LYS A CA 1
ATOM 1507 C C . LYS A 1 185 ? 4.118 17.261 -3.260 1.00 97.44 185 LYS A C 1
ATOM 1509 O O . LYS A 1 185 ? 5.262 17.280 -2.795 1.00 97.44 185 LYS A O 1
ATOM 1514 N N . ILE A 1 186 ? 3.803 16.743 -4.439 1.00 97.56 186 ILE A N 1
ATOM 1515 C CA . ILE A 1 186 ? 4.763 16.151 -5.370 1.00 97.56 186 ILE A CA 1
ATOM 1516 C C . ILE A 1 186 ? 5.606 17.265 -6.014 1.00 97.56 186 ILE A C 1
ATOM 1518 O O . ILE A 1 186 ? 5.144 18.389 -6.239 1.00 97.56 186 ILE A O 1
ATOM 1522 N N . GLU A 1 187 ? 6.883 16.981 -6.256 1.00 95.81 187 GLU A N 1
ATOM 1523 C CA . GLU A 1 187 ? 7.829 17.905 -6.880 1.00 95.81 187 GLU A CA 1
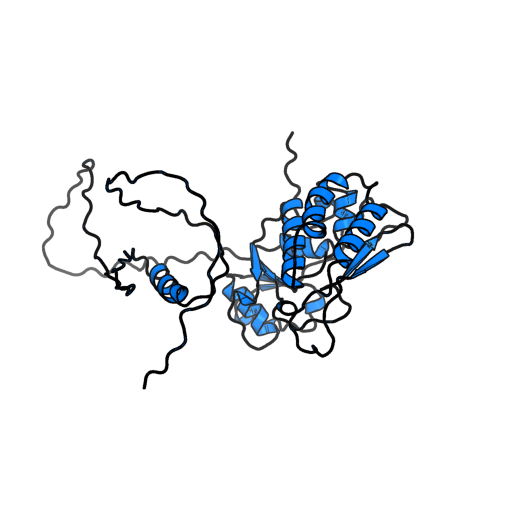ATOM 1524 C C . GLU A 1 187 ? 8.144 17.485 -8.322 1.00 95.81 187 GLU A C 1
ATOM 1526 O O . GLU A 1 187 ? 8.855 16.517 -8.561 1.00 95.81 187 GLU A O 1
ATOM 1531 N N . GLY A 1 188 ? 7.621 18.235 -9.294 1.00 93.62 188 GLY A N 1
ATOM 1532 C CA . GLY A 1 188 ? 7.808 17.931 -10.714 1.00 93.62 188 GLY A CA 1
ATOM 1533 C C . GLY A 1 188 ? 6.937 16.772 -11.208 1.00 93.62 188 GLY A C 1
ATOM 1534 O O . GLY A 1 188 ? 6.093 16.235 -10.487 1.00 93.62 188 GLY A O 1
ATOM 1535 N N . ARG A 1 189 ? 7.124 16.408 -12.477 1.00 91.06 189 ARG A N 1
ATOM 1536 C CA . ARG A 1 189 ? 6.355 15.361 -13.186 1.00 91.06 189 ARG A CA 1
ATOM 1537 C C . ARG A 1 189 ? 7.250 14.352 -13.909 1.00 91.06 189 ARG A C 1
ATOM 1539 O O . ARG A 1 189 ? 6.822 13.262 -14.273 1.00 91.06 189 ARG A O 1
ATOM 1546 N N . GLU A 1 190 ? 8.522 14.687 -14.070 1.00 94.56 190 GLU A N 1
ATOM 1547 C CA . GLU A 1 190 ? 9.557 13.932 -14.772 1.00 94.56 190 GLU A CA 1
ATOM 1548 C C . GLU A 1 190 ? 9.821 12.571 -14.115 1.00 94.56 190 GLU A C 1
ATOM 1550 O O . GLU A 1 190 ? 10.199 11.601 -14.781 1.00 94.56 190 GLU A O 1
ATOM 1555 N N . TRP A 1 191 ? 9.578 12.481 -12.804 1.00 96.38 191 TRP A N 1
ATOM 1556 C CA . TRP A 1 191 ? 9.671 11.241 -12.043 1.00 96.38 191 TRP A CA 1
ATOM 1557 C C . TRP A 1 191 ? 8.730 10.166 -12.591 1.00 96.38 191 TRP A C 1
ATOM 1559 O O . TRP A 1 191 ? 9.120 9.003 -12.632 1.00 96.38 191 TRP A O 1
ATOM 1569 N N . ALA A 1 192 ? 7.532 10.533 -13.058 1.00 97.25 192 ALA A N 1
ATOM 1570 C CA . ALA A 1 192 ? 6.524 9.570 -13.489 1.00 97.25 192 ALA A CA 1
ATOM 1571 C C . ALA A 1 192 ? 6.964 8.868 -14.779 1.00 97.25 192 ALA A C 1
ATOM 1573 O O . ALA A 1 192 ? 6.987 7.640 -14.851 1.00 97.25 192 ALA A O 1
ATOM 1574 N N . VAL A 1 193 ? 7.456 9.646 -15.749 1.00 97.25 193 VAL A N 1
ATOM 1575 C CA . VAL A 1 193 ? 8.060 9.127 -16.986 1.00 97.25 193 VAL A CA 1
ATOM 1576 C C . VAL A 1 193 ? 9.303 8.285 -16.681 1.00 97.25 193 VAL A C 1
ATOM 1578 O O . VAL A 1 193 ? 9.517 7.242 -17.300 1.00 97.25 193 VAL A O 1
ATOM 1581 N N . THR A 1 194 ? 10.124 8.712 -15.720 1.00 97.88 194 THR A N 1
ATOM 1582 C CA . THR A 1 194 ? 11.338 7.984 -15.315 1.00 97.88 194 THR A CA 1
ATOM 1583 C C . THR A 1 194 ? 11.001 6.640 -14.669 1.00 97.88 194 THR A C 1
ATOM 1585 O O . THR A 1 194 ? 11.573 5.613 -15.035 1.00 97.88 194 THR A O 1
ATOM 1588 N N . HIS A 1 195 ? 10.037 6.623 -13.749 1.00 98.31 195 HIS A N 1
ATOM 1589 C CA . HIS A 1 195 ? 9.544 5.408 -13.111 1.00 98.31 195 HIS A CA 1
ATOM 1590 C C . HIS A 1 195 ? 8.936 4.463 -14.143 1.00 98.31 195 HIS A C 1
ATOM 1592 O O . HIS A 1 195 ? 9.298 3.290 -14.167 1.00 98.31 195 HIS A O 1
ATOM 1598 N N . TRP A 1 196 ? 8.097 4.975 -15.046 1.00 98.50 196 TRP A N 1
ATOM 1599 C CA . TRP A 1 196 ? 7.499 4.170 -16.104 1.00 98.50 196 TRP A CA 1
ATOM 1600 C C . TRP A 1 196 ? 8.551 3.502 -16.994 1.00 98.50 196 TRP A C 1
ATOM 1602 O O . TRP A 1 196 ? 8.514 2.289 -17.195 1.00 98.50 196 TRP A O 1
ATOM 1612 N N . LYS A 1 197 ? 9.555 4.259 -17.457 1.00 98.44 197 LYS A N 1
ATOM 1613 C CA . LYS A 1 197 ? 10.682 3.702 -18.225 1.00 98.44 197 LYS A CA 1
ATOM 1614 C C . LYS A 1 197 ? 11.413 2.603 -17.454 1.00 98.44 197 LYS A C 1
ATOM 1616 O O . LYS A 1 197 ? 11.751 1.579 -18.044 1.00 98.44 197 LYS A O 1
ATOM 1621 N N . SER A 1 198 ? 11.621 2.792 -16.150 1.00 98.25 198 SER A N 1
ATOM 1622 C CA . SER A 1 198 ? 12.248 1.787 -15.287 1.00 98.25 198 SER A CA 1
ATOM 1623 C C . SER A 1 198 ? 11.406 0.509 -15.185 1.00 98.25 198 SER A C 1
ATOM 1625 O O . SER A 1 198 ? 11.940 -0.591 -15.334 1.00 98.25 198 SER A O 1
ATOM 1627 N N . LEU A 1 199 ? 10.084 0.630 -15.021 1.00 98.50 199 LEU A N 1
ATOM 1628 C CA . LEU A 1 199 ? 9.169 -0.516 -15.010 1.00 98.50 199 LEU A CA 1
ATOM 1629 C C . LEU A 1 199 ? 9.199 -1.263 -16.350 1.00 98.50 199 LEU A C 1
ATOM 1631 O O . LEU A 1 199 ? 9.384 -2.477 -16.372 1.00 98.50 199 LEU A O 1
ATOM 1635 N N . VAL A 1 200 ? 9.111 -0.547 -17.474 1.00 98.62 200 VAL A N 1
ATOM 1636 C CA . VAL A 1 200 ? 9.200 -1.140 -18.818 1.00 98.62 200 VAL A CA 1
ATOM 1637 C C . VAL A 1 200 ? 10.535 -1.866 -19.003 1.00 98.62 200 VAL A C 1
ATOM 1639 O O . VAL A 1 200 ? 10.567 -3.013 -19.442 1.00 98.62 200 VAL A O 1
ATOM 1642 N N . GLN A 1 201 ? 11.657 -1.235 -18.656 1.00 98.25 201 GLN A N 1
ATOM 1643 C CA . GLN A 1 201 ? 12.982 -1.829 -18.832 1.00 98.25 201 GLN A CA 1
ATOM 1644 C C . GLN A 1 201 ? 13.141 -3.142 -18.054 1.00 98.25 201 GLN A C 1
ATOM 1646 O O . GLN A 1 201 ? 13.694 -4.101 -18.598 1.00 98.25 201 GLN A O 1
ATOM 1651 N N . ASN A 1 202 ? 12.647 -3.181 -16.814 1.00 98.25 202 ASN A N 1
ATOM 1652 C CA . ASN A 1 202 ? 12.858 -4.297 -15.892 1.00 98.25 202 ASN A CA 1
ATOM 1653 C C . ASN A 1 202 ? 11.760 -5.366 -15.935 1.00 98.25 202 ASN A C 1
ATOM 1655 O O . ASN A 1 202 ? 11.999 -6.474 -15.469 1.00 98.25 202 ASN A O 1
ATOM 1659 N N . TYR A 1 203 ? 10.590 -5.079 -16.512 1.00 98.38 203 TYR A N 1
ATOM 1660 C CA . TYR A 1 203 ? 9.469 -6.022 -16.519 1.00 98.38 203 TYR A CA 1
ATOM 1661 C C . TYR A 1 203 ? 8.878 -6.311 -17.895 1.00 98.38 203 TYR A C 1
ATOM 1663 O O . TYR A 1 203 ? 8.072 -7.225 -17.988 1.00 98.38 203 TYR A O 1
ATOM 1671 N N . LYS A 1 204 ? 9.298 -5.661 -18.996 1.00 98.12 204 LYS A N 1
ATOM 1672 C CA . LYS A 1 204 ? 8.711 -5.915 -20.338 1.00 98.12 204 LYS A CA 1
ATOM 1673 C C . LYS A 1 204 ? 8.739 -7.373 -20.811 1.00 98.12 204 LYS A C 1
ATOM 1675 O O . LYS A 1 204 ? 8.011 -7.721 -21.734 1.00 98.12 204 LYS A O 1
ATOM 1680 N N . LYS A 1 205 ? 9.633 -8.192 -20.247 1.00 97.69 205 LYS A N 1
ATOM 1681 C CA . LYS A 1 205 ? 9.770 -9.625 -20.552 1.00 97.69 205 LYS A CA 1
ATOM 1682 C C . LYS A 1 205 ? 8.972 -10.524 -19.600 1.00 97.69 205 LYS A C 1
ATOM 1684 O O . LYS A 1 205 ? 8.980 -11.734 -19.791 1.00 97.69 205 LYS A O 1
ATOM 1689 N N . ALA A 1 206 ? 8.338 -9.959 -18.576 1.00 98.12 206 ALA A N 1
ATOM 1690 C CA . ALA A 1 206 ? 7.526 -10.712 -17.637 1.00 98.12 206 ALA A CA 1
ATOM 1691 C C . ALA A 1 206 ? 6.239 -11.193 -18.335 1.00 98.12 206 ALA A C 1
ATOM 1693 O O . ALA A 1 206 ? 5.695 -10.446 -19.161 1.00 98.12 206 ALA A O 1
ATOM 1694 N N . PRO A 1 207 ? 5.733 -12.401 -18.022 1.00 98.06 207 PRO A N 1
ATOM 1695 C CA . PRO A 1 207 ? 4.610 -13.002 -18.745 1.00 98.06 207 PRO A CA 1
ATOM 1696 C C . PRO A 1 207 ? 3.349 -12.131 -18.783 1.00 98.06 207 PRO A C 1
ATOM 1698 O O . PRO A 1 207 ? 2.658 -12.091 -19.799 1.00 98.06 207 PRO A O 1
ATOM 1701 N N . HIS A 1 208 ? 3.091 -11.368 -17.717 1.00 98.31 208 HIS A N 1
ATOM 1702 C CA . HIS A 1 208 ? 1.879 -10.558 -17.565 1.00 98.31 208 HIS A CA 1
ATOM 1703 C C . HIS A 1 208 ? 2.143 -9.055 -17.688 1.00 98.31 208 HIS A C 1
ATOM 1705 O O . HIS A 1 208 ? 1.323 -8.236 -17.275 1.00 98.31 208 HIS A O 1
ATOM 1711 N N . PHE A 1 209 ? 3.276 -8.664 -18.289 1.00 98.50 209 PHE A N 1
ATOM 1712 C CA . PHE A 1 209 ? 3.644 -7.254 -18.405 1.00 98.50 209 PHE A CA 1
ATOM 1713 C C . PHE A 1 209 ? 2.554 -6.408 -19.056 1.00 98.50 209 PHE A C 1
ATOM 1715 O O . PHE A 1 209 ? 2.157 -5.398 -18.493 1.00 98.50 209 PHE A O 1
ATOM 1722 N N . ARG A 1 210 ? 2.064 -6.818 -20.232 1.00 98.06 210 ARG A N 1
ATOM 1723 C CA . ARG A 1 210 ? 1.112 -6.018 -21.021 1.00 98.06 210 ARG A CA 1
ATOM 1724 C C . ARG A 1 210 ? -0.200 -5.771 -20.282 1.00 98.06 210 ARG A C 1
ATOM 1726 O O . ARG A 1 210 ? -0.723 -4.665 -20.335 1.00 98.06 210 ARG A O 1
ATOM 1733 N N . GLU A 1 211 ? -0.707 -6.795 -19.607 1.00 97.31 211 GLU A N 1
ATOM 1734 C CA . GLU A 1 211 ? -1.965 -6.742 -18.863 1.00 97.31 211 GLU A CA 1
ATOM 1735 C C . GLU A 1 211 ? -1.874 -5.754 -17.694 1.00 97.31 211 GLU A C 1
ATOM 1737 O O . GLU A 1 211 ? -2.672 -4.826 -17.594 1.00 97.31 211 GLU A O 1
ATOM 1742 N N . VAL A 1 212 ? -0.844 -5.893 -16.858 1.00 97.94 212 VAL A N 1
ATOM 1743 C CA . VAL A 1 212 ? -0.629 -5.008 -15.704 1.00 97.94 212 VAL A CA 1
ATOM 1744 C C . VAL A 1 212 ? -0.235 -3.597 -16.158 1.00 97.94 212 VAL A C 1
ATOM 1746 O O . VAL A 1 212 ? -0.674 -2.601 -15.581 1.00 97.94 212 VAL A O 1
ATOM 1749 N N . ALA A 1 213 ? 0.555 -3.484 -17.230 1.00 98.06 213 ALA A N 1
ATOM 1750 C CA . ALA A 1 213 ? 0.951 -2.208 -17.817 1.00 98.06 213 ALA A CA 1
ATOM 1751 C C . ALA A 1 213 ? -0.257 -1.388 -18.284 1.00 98.06 213 ALA A C 1
ATOM 1753 O O . ALA A 1 213 ? -0.273 -0.182 -18.058 1.00 98.06 213 ALA A O 1
ATOM 1754 N N . ALA A 1 214 ? -1.288 -2.025 -18.850 1.00 97.50 214 ALA A N 1
ATOM 1755 C CA . ALA A 1 214 ? -2.500 -1.338 -19.299 1.00 97.50 214 ALA A CA 1
ATOM 1756 C C . ALA A 1 214 ? -3.224 -0.579 -18.169 1.00 97.50 214 ALA A C 1
ATOM 1758 O O . ALA A 1 214 ? -3.917 0.404 -18.433 1.00 97.50 214 ALA A O 1
ATOM 1759 N N . ILE A 1 215 ? -3.039 -1.009 -16.917 1.00 96.50 215 ILE A N 1
ATOM 1760 C CA . ILE A 1 215 ? -3.635 -0.391 -15.726 1.00 96.50 215 ILE A CA 1
ATOM 1761 C C . ILE A 1 215 ? -2.745 0.724 -15.177 1.00 96.50 215 ILE A C 1
ATOM 1763 O O . ILE A 1 215 ? -3.251 1.758 -14.750 1.00 96.50 215 ILE A O 1
ATOM 1767 N N . LEU A 1 216 ? -1.425 0.530 -15.187 1.00 97.44 216 LEU A N 1
ATOM 1768 C CA . LEU A 1 216 ? -0.471 1.452 -14.562 1.00 97.44 216 LEU A CA 1
ATOM 1769 C C . LEU A 1 216 ? -0.033 2.591 -15.484 1.00 97.44 216 LEU A C 1
ATOM 1771 O O . LEU A 1 216 ? 0.121 3.719 -15.025 1.00 97.44 216 LEU A O 1
ATOM 1775 N N . GLU A 1 217 ? 0.167 2.320 -16.775 1.00 98.00 217 GLU A N 1
ATOM 1776 C CA . GLU A 1 217 ? 0.613 3.315 -17.758 1.00 98.00 217 GLU A CA 1
ATOM 1777 C C . GLU A 1 217 ? -0.243 4.589 -17.764 1.00 98.00 217 GLU A C 1
ATOM 1779 O O . GLU A 1 217 ? 0.331 5.680 -17.741 1.00 98.00 217 GLU A O 1
ATOM 1784 N N . PRO A 1 218 ? -1.591 4.508 -17.746 1.00 97.38 218 PRO A N 1
ATOM 1785 C CA . PRO A 1 218 ? -2.431 5.698 -17.700 1.00 97.38 218 PRO A CA 1
ATOM 1786 C C . PRO A 1 218 ? -2.162 6.542 -16.449 1.00 97.38 218 PRO A C 1
ATOM 1788 O O . PRO A 1 218 ? -2.088 7.761 -16.559 1.00 97.38 218 PRO A O 1
ATOM 1791 N N . ILE A 1 219 ? -1.946 5.900 -15.297 1.00 96.56 219 ILE A N 1
ATOM 1792 C CA . ILE A 1 219 ? -1.704 6.576 -14.016 1.00 96.56 219 ILE A CA 1
ATOM 1793 C C . ILE A 1 219 ? -0.357 7.315 -14.047 1.00 96.56 219 ILE A C 1
ATOM 1795 O O . ILE A 1 219 ? -0.242 8.433 -13.556 1.00 96.56 219 ILE A O 1
ATOM 1799 N N . TYR A 1 220 ? 0.669 6.728 -14.671 1.00 97.19 220 TYR A N 1
ATOM 1800 C CA . TYR A 1 220 ? 1.984 7.368 -14.796 1.00 97.19 220 TYR A CA 1
ATOM 1801 C C . TYR A 1 220 ? 2.052 8.451 -15.874 1.00 97.19 220 TYR A C 1
ATOM 1803 O O . TYR A 1 220 ? 2.761 9.440 -15.698 1.00 97.19 220 TYR A O 1
ATOM 1811 N N . LEU A 1 221 ? 1.411 8.234 -17.024 1.00 96.69 221 LEU A N 1
ATOM 1812 C CA . LEU A 1 221 ? 1.635 9.059 -18.215 1.00 96.69 221 LEU A CA 1
ATOM 1813 C C . LEU A 1 221 ? 0.497 10.032 -18.526 1.00 96.69 221 LEU A C 1
ATOM 1815 O O . LEU A 1 221 ? 0.708 10.958 -19.308 1.00 96.69 221 LEU A O 1
ATOM 1819 N N . ARG A 1 222 ? -0.702 9.814 -17.975 1.00 93.75 222 ARG A N 1
ATOM 1820 C CA . ARG A 1 222 ? -1.904 10.605 -18.290 1.00 93.75 222 ARG A CA 1
ATOM 1821 C C . ARG A 1 222 ? -2.541 11.251 -17.064 1.00 93.75 222 ARG A C 1
ATOM 1823 O O . ARG A 1 222 ? -3.067 12.351 -17.202 1.00 93.75 222 ARG A O 1
ATOM 1830 N N . SER A 1 223 ? -2.499 10.609 -15.898 1.00 91.25 223 SER A N 1
ATOM 1831 C CA . SER A 1 223 ? -3.044 11.186 -14.665 1.00 91.25 223 SER A CA 1
ATOM 1832 C C . SER A 1 223 ? -2.140 12.296 -14.119 1.00 91.25 223 SER A C 1
ATOM 1834 O O . SER A 1 223 ? -0.912 12.194 -14.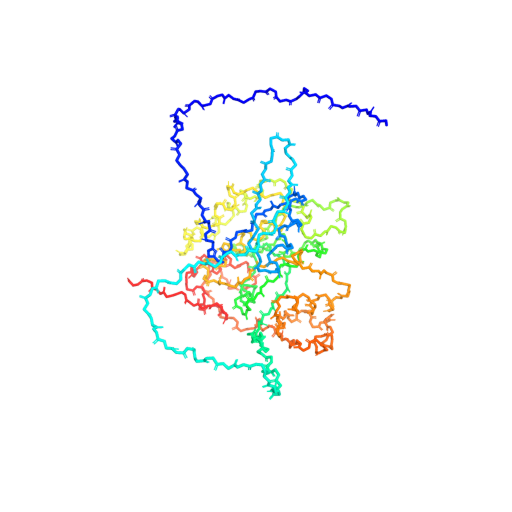117 1.00 91.25 223 SER A O 1
ATOM 1836 N N . GLU A 1 224 ? -2.755 13.376 -13.633 1.00 90.88 224 GLU A N 1
ATOM 1837 C CA . GLU A 1 224 ? -2.054 14.482 -12.982 1.00 90.88 224 GLU A CA 1
ATOM 1838 C C . GLU A 1 224 ? -2.367 14.502 -11.486 1.00 90.88 224 GLU A C 1
ATOM 1840 O O . GLU A 1 224 ? -3.504 14.724 -11.072 1.00 90.88 224 GLU A O 1
ATOM 1845 N N . HIS A 1 225 ? -1.332 14.330 -10.663 1.00 95.12 225 HIS A N 1
ATOM 1846 C CA . HIS A 1 225 ? -1.445 14.394 -9.210 1.00 95.12 225 HIS A CA 1
ATOM 1847 C C . HIS A 1 225 ? -0.582 15.516 -8.640 1.00 95.12 225 HIS A C 1
ATOM 1849 O O . HIS A 1 225 ? 0.633 15.546 -8.831 1.00 95.12 225 HIS A O 1
ATOM 1855 N N . GLU A 1 226 ? -1.206 16.433 -7.902 1.00 96.44 226 GLU A N 1
ATOM 1856 C CA . GLU A 1 226 ? -0.488 17.473 -7.153 1.00 96.44 226 GLU A CA 1
ATOM 1857 C C . GLU A 1 226 ? 0.035 16.952 -5.800 1.00 96.44 226 GLU A C 1
ATOM 1859 O O . GLU A 1 226 ? 1.086 17.385 -5.318 1.00 96.44 226 GLU A O 1
ATOM 1864 N N . PHE A 1 227 ? -0.686 16.007 -5.193 1.00 97.44 227 PHE A N 1
ATOM 1865 C CA . PHE A 1 227 ? -0.442 15.509 -3.840 1.00 97.44 227 PHE A CA 1
ATOM 1866 C C . PHE A 1 227 ? -0.141 14.008 -3.834 1.00 97.44 227 PHE A C 1
ATOM 1868 O O . PHE A 1 227 ? -0.611 13.261 -4.694 1.00 97.44 227 PHE A O 1
ATOM 1875 N N . LEU A 1 228 ? 0.627 13.578 -2.832 1.00 97.19 228 LEU A N 1
ATOM 1876 C CA . LEU A 1 228 ? 1.078 12.198 -2.670 1.00 97.19 228 LEU A CA 1
ATOM 1877 C C . LEU A 1 228 ? -0.080 11.231 -2.377 1.00 97.19 228 LEU A C 1
ATOM 1879 O O . LEU A 1 228 ? -0.163 10.181 -3.008 1.00 97.19 228 LEU A O 1
ATOM 1883 N N . SER A 1 229 ? -0.990 11.595 -1.469 1.00 97.38 229 SER A N 1
ATOM 1884 C CA . SER A 1 229 ? -2.129 10.745 -1.089 1.00 97.38 229 SER A CA 1
ATOM 1885 C C . SER A 1 229 ? -3.048 10.391 -2.267 1.00 97.38 229 SER A C 1
ATOM 1887 O O . SER A 1 229 ? -3.297 9.201 -2.466 1.00 97.38 229 SER A O 1
ATOM 1889 N N . PRO A 1 230 ? -3.505 11.346 -3.109 1.00 97.31 230 PRO A N 1
ATOM 1890 C CA . PRO A 1 230 ? -4.272 11.019 -4.312 1.00 97.31 230 PRO A CA 1
ATOM 1891 C C . PRO A 1 230 ? -3.555 10.071 -5.280 1.00 97.31 230 PRO A C 1
ATOM 1893 O O . PRO A 1 230 ? -4.185 9.141 -5.775 1.00 97.31 230 PRO A O 1
ATOM 1896 N N . LEU A 1 231 ? -2.250 10.262 -5.515 1.00 97.94 231 LEU A N 1
ATOM 1897 C CA . LEU A 1 231 ? -1.458 9.356 -6.357 1.00 97.94 231 LEU A CA 1
ATOM 1898 C C . LEU A 1 231 ? -1.435 7.938 -5.774 1.00 97.94 231 LEU A C 1
ATOM 1900 O O . LEU A 1 231 ? -1.705 6.963 -6.475 1.00 97.94 231 LEU A O 1
ATOM 1904 N N . ASN A 1 232 ? -1.100 7.819 -4.486 1.00 98.38 232 ASN A N 1
ATOM 1905 C CA . ASN A 1 232 ? -1.031 6.527 -3.810 1.00 98.38 232 ASN A CA 1
ATOM 1906 C C . ASN A 1 232 ? -2.386 5.820 -3.845 1.00 98.38 232 ASN A C 1
ATOM 1908 O O . ASN A 1 232 ? -2.435 4.621 -4.108 1.00 98.38 232 ASN A O 1
ATOM 1912 N N . ARG A 1 233 ? -3.479 6.560 -3.630 1.00 97.94 233 ARG A N 1
ATOM 1913 C CA . ARG A 1 233 ? -4.842 6.034 -3.694 1.00 97.94 233 ARG A CA 1
ATOM 1914 C C . ARG A 1 233 ? -5.206 5.532 -5.091 1.00 97.94 233 ARG A C 1
ATOM 1916 O O . ARG A 1 233 ? -5.719 4.424 -5.191 1.00 97.94 233 ARG A O 1
ATOM 1923 N N . GLU A 1 234 ? -4.916 6.286 -6.153 1.00 98.19 234 GLU A N 1
ATOM 1924 C CA . GLU A 1 234 ? -5.227 5.859 -7.527 1.00 98.19 234 GLU A CA 1
ATOM 1925 C C . GLU A 1 234 ? -4.474 4.574 -7.908 1.00 98.19 234 GLU A C 1
ATOM 1927 O O . GLU A 1 234 ? -5.080 3.629 -8.422 1.00 98.19 234 GLU A O 1
ATOM 1932 N N . LEU A 1 235 ? -3.177 4.496 -7.585 1.00 98.44 235 LEU A N 1
ATOM 1933 C CA . LEU A 1 235 ? -2.366 3.288 -7.783 1.00 98.44 235 LEU A CA 1
ATOM 1934 C C . LEU A 1 235 ? -2.915 2.101 -6.985 1.00 98.44 235 LEU A C 1
ATOM 1936 O O . LEU A 1 235 ? -3.051 0.997 -7.513 1.00 98.44 235 LEU A O 1
ATOM 1940 N N . LEU A 1 236 ? -3.232 2.335 -5.713 1.00 98.25 236 LEU A N 1
ATOM 1941 C CA . LEU A 1 236 ? -3.743 1.321 -4.807 1.00 98.25 236 LEU A CA 1
ATOM 1942 C C . LEU A 1 236 ? -5.084 0.761 -5.285 1.00 98.25 236 LEU A C 1
ATOM 1944 O O . LEU A 1 236 ? -5.219 -0.449 -5.431 1.00 98.25 236 LEU A O 1
ATOM 1948 N N . GLU A 1 237 ? -6.054 1.625 -5.581 1.00 97.81 237 GLU A N 1
ATOM 1949 C CA . GLU A 1 237 ? -7.369 1.212 -6.069 1.00 97.81 237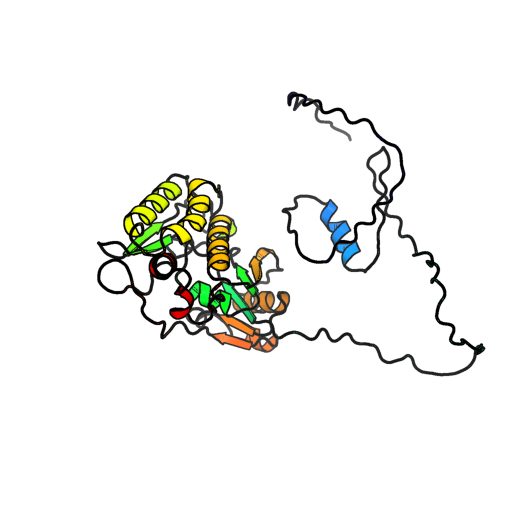 GLU A CA 1
ATOM 1950 C C . GLU A 1 237 ? -7.276 0.534 -7.444 1.00 97.81 237 GLU A C 1
ATOM 1952 O O . GLU A 1 237 ? -8.008 -0.420 -7.705 1.00 97.81 237 GLU A O 1
ATOM 1957 N N . GLY A 1 238 ? -6.357 0.969 -8.315 1.00 97.69 238 GLY A N 1
ATOM 1958 C CA . GLY A 1 238 ? -6.068 0.293 -9.583 1.00 97.69 238 GLY A CA 1
ATOM 1959 C C . GLY A 1 238 ? -5.616 -1.154 -9.390 1.00 97.69 238 GLY A C 1
ATOM 1960 O O . GLY A 1 238 ? -6.126 -2.055 -10.057 1.00 97.69 238 GLY A O 1
ATOM 1961 N N . ILE A 1 239 ? -4.718 -1.390 -8.433 1.00 98.12 239 ILE A N 1
ATOM 1962 C CA . ILE A 1 239 ? -4.230 -2.731 -8.098 1.00 98.12 239 ILE A CA 1
ATOM 1963 C C . ILE A 1 239 ? -5.309 -3.553 -7.379 1.00 98.12 239 ILE A C 1
ATOM 1965 O O . ILE A 1 239 ? -5.473 -4.731 -7.688 1.00 98.12 239 ILE A O 1
ATOM 1969 N N . CYS A 1 240 ? -6.095 -2.952 -6.481 1.00 97.94 240 CYS A N 1
ATOM 1970 C CA . CYS A 1 240 ? -7.231 -3.629 -5.852 1.00 97.94 240 CYS A CA 1
ATOM 1971 C C . CYS A 1 240 ? -8.234 -4.121 -6.901 1.00 97.94 240 CYS A C 1
ATOM 1973 O O . CYS A 1 240 ? -8.629 -5.284 -6.859 1.00 97.94 240 CYS A O 1
ATOM 1975 N N . ARG A 1 241 ? -8.583 -3.281 -7.888 1.00 96.81 241 ARG A N 1
ATOM 1976 C CA . ARG A 1 241 ? -9.452 -3.682 -9.007 1.00 96.81 241 ARG A CA 1
ATOM 1977 C C . ARG A 1 241 ? -8.856 -4.839 -9.805 1.00 96.81 241 ARG A C 1
ATOM 1979 O O . ARG A 1 241 ? -9.578 -5.777 -10.122 1.00 96.81 241 ARG A O 1
ATOM 1986 N N . TYR A 1 242 ? -7.555 -4.796 -10.092 1.00 96.88 242 TYR A N 1
ATOM 1987 C CA . TYR A 1 242 ? -6.864 -5.878 -10.797 1.00 96.88 242 TYR A CA 1
ATOM 1988 C C . TYR A 1 242 ? -6.928 -7.214 -10.046 1.00 96.88 242 TYR A C 1
ATOM 1990 O O . TYR A 1 242 ? -7.173 -8.259 -10.643 1.00 96.88 242 TYR A O 1
ATOM 1998 N N . LEU A 1 243 ? -6.737 -7.167 -8.728 1.00 96.88 243 LEU A N 1
ATOM 1999 C CA . LEU A 1 243 ? -6.757 -8.330 -7.842 1.00 96.88 243 LEU A CA 1
ATOM 2000 C C . LEU A 1 243 ? -8.173 -8.782 -7.450 1.00 96.88 243 LEU A C 1
ATOM 2002 O O . LEU A 1 243 ? -8.309 -9.755 -6.713 1.00 96.88 243 LEU A O 1
ATOM 2006 N N . GLY A 1 244 ? -9.224 -8.085 -7.893 1.00 96.38 244 GLY A N 1
ATOM 2007 C CA . GLY A 1 244 ? -10.601 -8.394 -7.501 1.00 96.38 244 GLY A CA 1
ATOM 2008 C C . GLY A 1 244 ? -10.920 -8.092 -6.033 1.00 96.38 244 GLY A C 1
ATOM 2009 O O . GLY A 1 244 ? -11.846 -8.675 -5.474 1.00 96.38 244 GLY A O 1
ATOM 2010 N N . ILE A 1 245 ? -10.161 -7.204 -5.388 1.00 97.25 245 ILE A N 1
ATOM 2011 C CA . ILE A 1 245 ? -10.391 -6.789 -4.001 1.00 97.25 245 ILE A CA 1
ATOM 2012 C C . ILE A 1 245 ? -11.543 -5.779 -3.974 1.00 97.25 245 ILE A C 1
ATOM 2014 O O . ILE A 1 245 ? -11.441 -4.693 -4.547 1.00 97.25 245 ILE A O 1
ATOM 2018 N N . THR A 1 246 ? -12.630 -6.131 -3.285 1.00 95.88 246 THR A N 1
ATOM 2019 C CA . THR A 1 246 ? -13.865 -5.329 -3.192 1.00 95.88 246 THR A CA 1
ATOM 2020 C C . THR A 1 246 ? -14.012 -4.561 -1.876 1.00 95.88 246 THR A C 1
ATOM 2022 O O . THR A 1 246 ? -15.063 -3.974 -1.630 1.00 95.88 246 THR A O 1
ATOM 2025 N N . THR A 1 247 ? -12.990 -4.584 -1.017 1.00 97.38 247 THR A N 1
ATOM 2026 C CA . THR A 1 247 ? -12.956 -3.882 0.273 1.00 97.38 247 THR A CA 1
ATOM 2027 C C . THR A 1 247 ? -13.307 -2.404 0.119 1.00 97.38 247 THR A C 1
ATOM 2029 O O . THR A 1 247 ? -12.807 -1.726 -0.784 1.00 97.38 247 THR A O 1
ATOM 2032 N N . ARG A 1 248 ? -14.136 -1.874 1.026 1.00 97.31 248 ARG A N 1
ATOM 2033 C CA . ARG A 1 248 ? -14.469 -0.446 1.057 1.00 97.31 248 ARG A CA 1
ATOM 2034 C C . ARG A 1 248 ? -13.232 0.354 1.471 1.00 97.31 248 ARG A C 1
ATOM 2036 O O . ARG A 1 248 ? -12.682 0.103 2.535 1.00 97.31 248 ARG A O 1
ATOM 2043 N N . ILE A 1 249 ? -12.815 1.335 0.668 1.00 97.88 249 ILE A N 1
ATOM 2044 C CA . ILE A 1 249 ? -11.677 2.213 0.993 1.00 97.88 249 ILE A CA 1
ATOM 2045 C C . ILE A 1 249 ? -12.171 3.633 1.280 1.00 97.88 249 ILE A C 1
ATOM 2047 O O . ILE A 1 249 ? -12.766 4.288 0.417 1.00 97.88 249 ILE A O 1
ATOM 2051 N N . THR A 1 250 ? -11.893 4.123 2.483 1.00 97.50 250 THR A N 1
ATOM 2052 C CA . THR A 1 250 ? -12.241 5.473 2.961 1.00 97.50 250 THR A CA 1
ATOM 2053 C C . THR A 1 250 ? -10.997 6.220 3.431 1.00 97.50 250 THR A C 1
ATOM 2055 O O . THR A 1 250 ? -9.900 5.661 3.447 1.00 97.50 250 THR A O 1
ATOM 2058 N N . ASN A 1 251 ? -11.132 7.500 3.779 1.00 96.75 251 ASN A N 1
ATOM 2059 C CA . ASN A 1 251 ? -10.054 8.280 4.380 1.00 96.75 251 ASN A CA 1
ATOM 2060 C C . ASN A 1 251 ? -10.384 8.577 5.841 1.00 96.75 251 ASN A C 1
ATOM 2062 O O . ASN A 1 251 ? -11.545 8.747 6.203 1.00 96.75 251 ASN A O 1
ATOM 2066 N N . SER A 1 252 ? -9.365 8.739 6.678 1.00 95.75 252 SER A N 1
ATOM 2067 C CA . SER A 1 252 ? -9.566 9.150 8.068 1.00 95.75 252 SER A CA 1
ATOM 2068 C C . SER A 1 252 ? -10.216 10.530 8.206 1.00 95.75 252 SER A C 1
ATOM 2070 O O . SER A 1 252 ? -10.942 10.753 9.169 1.00 95.75 252 SER A O 1
ATOM 2072 N N . CYS A 1 253 ? -10.049 11.417 7.222 1.00 92.50 253 CYS A N 1
ATOM 2073 C CA . CYS A 1 253 ? -10.679 12.737 7.201 1.00 92.50 253 CYS A CA 1
ATOM 2074 C C . CYS A 1 253 ? -12.192 12.701 6.923 1.00 92.50 253 CYS A C 1
ATOM 2076 O O . CYS A 1 253 ? -12.865 13.721 7.075 1.00 92.50 253 CYS A O 1
ATOM 2078 N N . ASP A 1 254 ? -12.737 11.536 6.554 1.00 91.81 254 ASP A N 1
ATOM 2079 C CA . ASP A 1 254 ? -14.182 11.314 6.441 1.00 91.81 254 ASP A CA 1
ATOM 2080 C C . ASP A 1 254 ? -14.851 11.138 7.827 1.00 91.81 254 ASP A C 1
ATOM 2082 O O . ASP A 1 254 ? -16.081 11.116 7.924 1.00 91.81 254 ASP A O 1
ATOM 2086 N N . TYR A 1 255 ? -14.050 11.043 8.896 1.00 94.69 255 TYR A N 1
ATOM 2087 C CA . TYR A 1 255 ? -14.458 10.741 10.268 1.00 94.69 255 TYR A CA 1
ATOM 2088 C C . TYR A 1 255 ? -14.101 11.864 11.251 1.00 94.69 255 TYR A C 1
ATOM 2090 O O . TYR A 1 255 ? -13.280 12.740 10.973 1.00 94.69 255 TYR A O 1
ATOM 2098 N N . ASN A 1 256 ? -14.694 11.820 12.447 1.00 93.31 256 ASN A N 1
ATOM 2099 C CA . ASN A 1 256 ? -14.306 12.719 13.532 1.00 93.31 256 ASN A CA 1
ATOM 2100 C C . ASN A 1 256 ? -13.030 12.196 14.201 1.00 93.31 256 ASN A C 1
ATOM 2102 O O . ASN A 1 256 ? -13.022 11.093 14.734 1.00 93.31 256 ASN A O 1
ATOM 2106 N N . LEU A 1 257 ? -11.951 12.976 14.193 1.00 90.94 257 LEU A N 1
ATOM 2107 C CA . LEU A 1 257 ? -10.692 12.568 14.815 1.00 90.94 257 LEU A CA 1
ATOM 2108 C C . LEU A 1 257 ? -10.631 13.032 16.271 1.00 90.94 257 LEU A C 1
ATOM 2110 O O . LEU A 1 257 ? -10.713 14.227 16.548 1.00 90.94 257 LEU A O 1
ATOM 2114 N N . VAL A 1 258 ? -10.436 12.085 17.187 1.00 92.12 258 VAL A N 1
ATOM 2115 C CA . VAL A 1 258 ? -10.178 12.356 18.609 1.00 92.12 258 VAL A CA 1
ATOM 2116 C C . VAL A 1 258 ? -8.678 12.394 18.908 1.00 92.12 258 VAL A C 1
ATOM 2118 O O . VAL A 1 258 ? -7.855 11.966 18.095 1.00 92.12 258 VAL A O 1
ATOM 2121 N N . ASP A 1 259 ? -8.298 12.925 20.066 1.00 89.62 259 ASP A N 1
ATOM 2122 C CA . ASP A 1 259 ? -6.920 12.846 20.555 1.00 89.62 259 ASP A CA 1
ATOM 2123 C C . ASP A 1 259 ? -6.589 11.453 21.103 1.00 89.62 259 ASP A C 1
ATOM 2125 O O . ASP A 1 259 ? -7.478 10.660 21.403 1.00 89.62 259 ASP A O 1
ATOM 2129 N N . GLY A 1 260 ? -5.292 11.160 21.225 1.00 90.88 260 GLY A N 1
ATOM 2130 C CA . GLY A 1 260 ? -4.795 9.848 21.643 1.00 90.88 260 GLY A CA 1
ATOM 2131 C C . GLY A 1 260 ? -4.499 8.917 20.463 1.00 90.88 260 GLY A C 1
ATOM 2132 O O . GLY A 1 260 ? -5.165 8.947 19.428 1.00 90.88 260 GLY A O 1
ATOM 2133 N N . LYS A 1 261 ? -3.424 8.125 20.564 1.00 90.88 261 LYS A N 1
ATOM 2134 C CA . LYS A 1 261 ? -2.976 7.261 19.453 1.00 90.88 261 LYS A CA 1
ATOM 2135 C C . LYS A 1 261 ? -3.880 6.041 19.301 1.00 90.88 261 LYS A C 1
ATOM 2137 O O . LYS A 1 261 ? -4.287 5.731 18.185 1.00 90.88 261 LYS A O 1
ATOM 2142 N N . SER A 1 262 ? -4.170 5.366 20.409 1.00 94.25 262 SER A N 1
ATOM 2143 C CA . SER A 1 262 ? -5.010 4.166 20.444 1.00 94.25 262 SER A CA 1
ATOM 2144 C C . SER A 1 262 ? -6.484 4.546 20.368 1.00 94.25 262 SER A C 1
ATOM 2146 O O . SER A 1 262 ? -7.247 3.926 19.636 1.00 94.25 262 SER A O 1
ATOM 2148 N N . GLU A 1 263 ? -6.861 5.620 21.060 1.00 95.56 263 GLU A N 1
ATOM 2149 C CA . GLU A 1 263 ? -8.218 6.154 21.151 1.00 95.56 263 GLU A CA 1
ATOM 2150 C C . GLU A 1 263 ? -8.728 6.545 19.776 1.00 95.56 263 GLU A C 1
ATOM 2152 O O . GLU A 1 263 ? -9.815 6.132 19.391 1.00 95.56 263 GLU A O 1
ATOM 2157 N N . ARG A 1 264 ? -7.909 7.253 18.994 1.00 95.25 264 ARG A N 1
ATOM 2158 C CA . ARG A 1 264 ? -8.255 7.624 17.624 1.00 95.25 264 ARG A CA 1
ATOM 2159 C C . ARG A 1 264 ? -8.462 6.413 16.721 1.00 95.25 264 ARG A C 1
ATOM 2161 O O . ARG A 1 264 ? -9.393 6.417 15.928 1.00 95.25 264 ARG A O 1
ATOM 2168 N N . LEU A 1 265 ? -7.628 5.378 16.826 1.00 96.25 265 LEU A N 1
ATOM 2169 C CA . LEU A 1 265 ? -7.792 4.159 16.024 1.00 96.25 265 LEU A CA 1
ATOM 2170 C C . LEU A 1 265 ? -9.056 3.385 16.420 1.00 96.25 265 LEU A C 1
ATOM 2172 O O . LEU A 1 265 ? -9.802 2.941 15.548 1.00 96.25 265 LEU A O 1
ATOM 2176 N N . ALA A 1 266 ? -9.311 3.246 17.721 1.00 96.25 266 ALA A N 1
ATOM 2177 C CA . ALA A 1 266 ? -10.501 2.574 18.226 1.00 96.25 266 ALA A CA 1
ATOM 2178 C C . ALA A 1 266 ? -11.782 3.347 17.871 1.00 96.25 266 ALA A C 1
ATOM 2180 O O . ALA A 1 266 ? -12.779 2.742 17.491 1.00 96.25 266 ALA A O 1
ATOM 2181 N N . ASP A 1 267 ? -11.743 4.678 17.930 1.00 95.62 267 ASP A N 1
ATOM 2182 C CA . ASP A 1 267 ? -12.869 5.545 17.586 1.00 95.62 267 ASP A CA 1
ATOM 2183 C C . ASP A 1 267 ? -13.165 5.550 16.079 1.00 95.62 267 ASP A C 1
ATOM 2185 O O . ASP A 1 267 ? -14.319 5.416 15.682 1.00 95.62 267 ASP A O 1
ATOM 2189 N N . LEU A 1 268 ? -12.132 5.584 15.228 1.00 96.38 268 LEU A N 1
ATOM 2190 C CA . LEU A 1 268 ? -12.283 5.389 13.781 1.00 96.38 268 LEU A CA 1
ATOM 2191 C C . LEU A 1 268 ? -12.931 4.035 13.459 1.00 96.38 268 LEU A C 1
ATOM 2193 O O . LEU A 1 268 ? -13.854 3.969 12.650 1.00 96.38 268 LEU A O 1
ATOM 2197 N N . CYS A 1 269 ? -12.475 2.962 14.113 1.00 96.62 269 CYS A N 1
ATOM 2198 C CA . CYS A 1 269 ? -13.060 1.633 13.956 1.00 96.62 269 CYS A CA 1
ATOM 2199 C C . CYS A 1 269 ? -14.539 1.617 14.386 1.00 96.62 269 CYS A C 1
ATOM 2201 O O . CYS A 1 269 ? -15.387 1.136 13.636 1.00 96.62 269 CYS A O 1
ATOM 2203 N N . ALA A 1 270 ? -14.872 2.219 15.532 1.00 95.44 270 ALA A N 1
ATOM 2204 C CA . ALA A 1 270 ? -16.248 2.325 16.014 1.00 95.44 270 ALA A CA 1
ATOM 2205 C C . ALA A 1 270 ? -17.150 3.124 15.056 1.00 95.44 270 ALA A C 1
ATOM 2207 O O . ALA A 1 270 ? -18.248 2.677 14.721 1.00 95.44 270 ALA A O 1
ATOM 2208 N N . GLN A 1 271 ? -16.688 4.287 14.578 1.00 95.44 271 GLN A N 1
ATOM 2209 C CA . GLN A 1 271 ? -17.435 5.131 13.638 1.00 95.44 271 GLN A CA 1
ATOM 2210 C C . GLN A 1 271 ? -17.677 4.437 12.292 1.00 95.44 271 GLN A C 1
ATOM 2212 O O . GLN A 1 271 ? -18.727 4.638 11.682 1.00 95.44 271 GLN A O 1
ATOM 2217 N N . ALA A 1 272 ? -16.731 3.608 11.844 1.00 95.25 272 ALA A N 1
ATOM 2218 C CA . ALA A 1 272 ? -16.860 2.802 10.633 1.00 95.25 272 ALA A CA 1
ATOM 2219 C C . ALA A 1 272 ? -17.824 1.612 10.785 1.00 95.25 272 ALA A C 1
ATOM 2221 O O . ALA A 1 272 ? -18.102 0.915 9.812 1.00 95.25 272 ALA A O 1
ATOM 2222 N N . GLY A 1 273 ? -18.358 1.363 11.982 1.00 94.31 273 GLY A N 1
ATOM 2223 C CA . GLY A 1 273 ? -19.191 0.192 12.213 1.00 94.31 273 GLY A CA 1
ATOM 2224 C C . GLY A 1 273 ? -18.381 -1.090 12.449 1.00 94.31 273 GLY A C 1
ATOM 2225 O O . GLY A 1 273 ? -18.877 -2.189 12.216 1.00 94.31 273 GLY A O 1
ATOM 2226 N N . GLY A 1 274 ? -17.120 -0.980 12.871 1.00 95.19 274 GLY A N 1
ATOM 2227 C CA . GLY A 1 274 ? -16.243 -2.118 13.122 1.00 95.19 274 GLY A CA 1
ATOM 2228 C C . GLY A 1 274 ? -16.422 -2.730 14.513 1.00 95.19 274 GLY A C 1
ATOM 2229 O O . GLY A 1 274 ? -16.519 -2.025 15.512 1.00 95.19 274 GLY A O 1
ATOM 2230 N N . THR A 1 275 ? -16.413 -4.060 14.581 1.00 96.38 275 THR A N 1
ATOM 2231 C CA . THR A 1 275 ? -16.305 -4.849 15.832 1.00 96.38 275 THR A CA 1
ATOM 2232 C C . THR A 1 275 ? -14.939 -5.502 15.998 1.00 96.38 275 THR A C 1
ATOM 2234 O O . THR A 1 275 ? -14.616 -6.017 17.067 1.00 96.38 275 THR A O 1
ATOM 2237 N N . GLU A 1 276 ? -14.131 -5.523 14.940 1.00 97.56 276 GLU A N 1
ATOM 2238 C CA . GLU A 1 276 ? -12.774 -6.052 14.966 1.00 97.56 276 GLU A CA 1
ATOM 2239 C C . GLU A 1 276 ? -11.836 -5.078 14.252 1.00 97.56 276 GLU A C 1
ATOM 2241 O O . GLU A 1 276 ? -12.044 -4.740 13.088 1.00 97.56 276 GLU A O 1
ATOM 2246 N N . TYR A 1 277 ? -10.792 -4.639 14.952 1.00 97.69 277 TYR A N 1
ATOM 2247 C CA . TYR A 1 277 ? -9.703 -3.863 14.377 1.00 97.69 277 TYR A CA 1
ATOM 2248 C C . TYR A 1 277 ? -8.517 -4.785 14.092 1.00 97.69 277 TYR A C 1
ATOM 2250 O O . TYR A 1 277 ? -7.953 -5.399 15.002 1.00 97.69 277 TYR A O 1
ATOM 2258 N N . ILE A 1 278 ? -8.129 -4.874 12.820 1.00 97.31 278 ILE A N 1
ATOM 2259 C CA . ILE A 1 278 ? -6.970 -5.642 12.371 1.00 97.31 278 ILE A CA 1
ATOM 2260 C C . ILE A 1 278 ? -5.796 -4.689 12.158 1.00 97.31 278 ILE A C 1
ATOM 2262 O O . ILE A 1 278 ? -5.840 -3.797 11.309 1.00 97.31 278 ILE A O 1
ATOM 2266 N N . SER A 1 279 ? -4.717 -4.906 12.908 1.00 95.25 279 SER A N 1
ATOM 2267 C CA . SER A 1 279 ? -3.501 -4.098 12.822 1.00 95.25 279 SER A CA 1
ATOM 2268 C C . SER A 1 279 ? -2.279 -4.922 12.427 1.00 95.25 279 SER A C 1
ATOM 2270 O O . SER A 1 279 ? -2.210 -6.134 12.640 1.00 95.25 279 SER A O 1
ATOM 2272 N N . GLY A 1 280 ? -1.273 -4.262 11.853 1.00 91.38 280 GLY A N 1
ATOM 2273 C CA . GLY A 1 280 ? 0.021 -4.891 11.592 1.00 91.38 280 GLY A CA 1
ATOM 2274 C C . GLY A 1 280 ? 0.808 -5.122 12.891 1.00 91.38 280 GLY A C 1
ATOM 2275 O O . GLY A 1 280 ? 0.703 -4.327 13.823 1.00 91.38 280 GLY A O 1
ATOM 2276 N N . PRO A 1 281 ? 1.673 -6.149 12.967 1.00 88.00 281 PRO A N 1
ATOM 2277 C CA . PRO A 1 281 ? 2.353 -6.528 14.205 1.00 88.00 281 PRO A CA 1
ATOM 2278 C C . PRO A 1 281 ? 3.344 -5.465 14.694 1.00 88.00 281 PRO A C 1
ATOM 2280 O O . PRO A 1 281 ? 3.642 -5.414 15.882 1.00 88.00 281 PRO A O 1
ATOM 2283 N N . ALA A 1 282 ? 3.817 -4.578 13.810 1.00 85.75 282 ALA A N 1
ATOM 2284 C CA . ALA A 1 282 ? 4.660 -3.442 14.182 1.00 85.75 282 ALA A CA 1
ATOM 2285 C C . ALA A 1 282 ? 3.953 -2.452 15.127 1.00 85.75 282 ALA A C 1
ATOM 2287 O O . ALA A 1 282 ? 4.624 -1.706 15.841 1.00 85.75 282 ALA A O 1
ATOM 2288 N N . ALA A 1 283 ? 2.615 -2.451 15.150 1.00 84.12 283 ALA A N 1
ATOM 2289 C CA . ALA A 1 283 ? 1.834 -1.550 15.983 1.00 84.12 283 ALA A CA 1
ATOM 2290 C C . ALA A 1 283 ? 1.657 -2.022 17.437 1.00 84.12 283 ALA A C 1
ATOM 2292 O O . ALA A 1 283 ? 1.283 -1.221 18.293 1.00 84.12 283 ALA A O 1
ATOM 2293 N N . LYS A 1 284 ? 2.030 -3.274 17.745 1.00 85.69 284 LYS A N 1
ATOM 2294 C CA . LYS A 1 284 ? 2.000 -3.851 19.104 1.00 85.69 284 LYS A CA 1
ATOM 2295 C C . LYS A 1 284 ? 2.713 -2.999 20.148 1.00 85.69 284 LYS A C 1
ATOM 2297 O O . LYS A 1 284 ? 2.306 -2.967 21.297 1.00 85.69 284 LYS A O 1
ATOM 2302 N N . ASN A 1 285 ? 3.768 -2.297 19.744 1.00 85.50 285 ASN A N 1
ATOM 2303 C CA . ASN A 1 285 ? 4.609 -1.540 20.669 1.00 85.50 285 ASN A CA 1
ATOM 2304 C C . ASN A 1 285 ? 3.982 -0.219 21.142 1.00 85.50 285 ASN A C 1
ATOM 2306 O O . ASN A 1 285 ? 4.544 0.421 22.026 1.00 85.50 285 ASN A O 1
ATOM 2310 N N . TYR A 1 286 ? 2.890 0.243 20.524 1.00 85.75 286 TYR A N 1
ATOM 2311 C CA . TYR A 1 286 ? 2.293 1.546 20.844 1.00 85.75 286 TYR A CA 1
ATOM 2312 C C . TYR A 1 286 ? 0.767 1.548 20.941 1.00 85.75 286 TYR A C 1
ATOM 2314 O O . TYR A 1 286 ? 0.202 2.582 21.295 1.00 85.75 286 TYR A O 1
ATOM 2322 N N . ILE A 1 287 ? 0.106 0.445 20.590 1.00 90.19 287 ILE A N 1
ATOM 2323 C CA . ILE A 1 287 ? -1.336 0.282 20.757 1.00 90.19 287 ILE A CA 1
ATOM 2324 C C . ILE A 1 287 ? -1.618 -0.200 22.180 1.00 90.19 287 ILE A C 1
ATOM 2326 O O . ILE A 1 287 ? -1.030 -1.176 22.636 1.00 90.19 287 ILE A O 1
ATOM 2330 N N . ASP A 1 288 ? -2.541 0.480 22.850 1.00 93.19 288 ASP A N 1
ATOM 2331 C CA . ASP A 1 288 ? -3.106 0.050 24.127 1.00 93.19 288 ASP A CA 1
ATOM 2332 C C . ASP A 1 288 ? -4.355 -0.792 23.856 1.00 93.19 288 ASP A C 1
ATOM 2334 O O . ASP A 1 288 ? -5.347 -0.283 23.331 1.00 93.19 288 ASP A O 1
ATOM 2338 N N . GLU A 1 289 ? -4.298 -2.082 24.186 1.00 93.81 289 GLU A N 1
ATOM 2339 C CA . GLU A 1 289 ? -5.389 -3.030 23.941 1.00 93.81 289 GLU A CA 1
ATOM 2340 C C . GLU A 1 289 ? -6.636 -2.715 24.788 1.00 93.81 289 GLU A C 1
ATOM 2342 O O . GLU A 1 289 ? -7.760 -2.976 24.344 1.00 93.81 289 GLU A O 1
ATOM 2347 N N . ASN A 1 290 ? -6.469 -2.091 25.963 1.00 94.94 290 ASN A N 1
ATOM 2348 C CA . ASN A 1 290 ? -7.584 -1.780 26.863 1.00 94.94 290 ASN A CA 1
ATOM 2349 C C . ASN A 1 290 ? -8.572 -0.813 26.201 1.00 94.94 290 ASN A C 1
ATOM 2351 O O . ASN A 1 290 ? -9.781 -1.042 26.240 1.00 94.94 290 ASN A O 1
ATOM 2355 N N . VAL A 1 291 ? -8.055 0.188 25.483 1.00 95.81 291 VAL A N 1
ATOM 2356 C CA . VAL A 1 291 ? -8.839 1.204 24.761 1.00 95.81 291 VAL A CA 1
ATOM 2357 C C . VAL A 1 291 ? -9.811 0.581 23.748 1.00 95.81 291 VAL A C 1
ATOM 2359 O O . VAL A 1 291 ? -10.914 1.099 23.541 1.00 95.81 291 VAL A O 1
ATOM 2362 N N . PHE A 1 292 ? -9.420 -0.533 23.123 1.00 96.06 292 PHE A N 1
ATOM 2363 C CA . PHE A 1 292 ? -10.264 -1.278 22.185 1.00 96.06 292 PHE A CA 1
ATOM 2364 C C . PHE A 1 292 ? -11.292 -2.131 22.926 1.00 96.06 292 PHE A C 1
ATOM 2366 O O . PHE A 1 292 ? -12.474 -2.109 22.576 1.00 96.06 292 PHE A O 1
ATOM 2373 N N . SER A 1 293 ? -10.866 -2.824 23.987 1.00 93.69 293 SER A N 1
ATOM 2374 C CA . SER A 1 293 ? -11.750 -3.674 24.790 1.00 93.69 293 SER A CA 1
ATOM 2375 C C . SER A 1 293 ? -12.899 -2.892 25.442 1.00 93.69 293 SER A C 1
ATOM 2377 O O . SER A 1 293 ? -14.043 -3.335 25.381 1.00 93.69 293 SER A O 1
ATOM 2379 N N . GLU A 1 294 ? -12.639 -1.679 25.944 1.00 94.44 294 GLU A N 1
ATOM 2380 C CA . GLU A 1 294 ? -13.647 -0.776 26.521 1.00 94.44 294 GLU A CA 1
ATOM 2381 C C . GLU A 1 294 ? -14.728 -0.353 25.512 1.00 94.44 294 GLU A C 1
ATOM 2383 O O . GLU A 1 294 ? -15.838 0.012 25.894 1.00 94.44 294 GLU A O 1
ATOM 2388 N N . ARG A 1 295 ? -14.415 -0.414 24.213 1.00 93.25 295 ARG A N 1
ATOM 2389 C CA . ARG A 1 295 ? -15.329 -0.095 23.105 1.00 93.25 295 ARG A CA 1
ATOM 2390 C C . ARG A 1 295 ? -15.967 -1.339 22.486 1.00 93.25 295 ARG A C 1
ATOM 2392 O O . ARG A 1 295 ? -16.633 -1.222 21.463 1.00 93.25 295 ARG A O 1
ATOM 2399 N N . ASN A 1 296 ? -15.785 -2.515 23.092 1.00 94.69 296 ASN A N 1
ATOM 2400 C CA . ASN A 1 296 ? -16.199 -3.811 22.545 1.00 94.69 296 ASN A CA 1
ATOM 2401 C C . ASN A 1 296 ? -15.602 -4.102 21.156 1.00 94.69 296 ASN A C 1
ATOM 2403 O O . ASN A 1 296 ? -16.224 -4.769 20.329 1.00 94.69 296 ASN A O 1
ATOM 2407 N N . ILE A 1 297 ? -14.388 -3.607 20.896 1.00 96.69 297 ILE A N 1
ATOM 2408 C CA . ILE A 1 297 ? -13.662 -3.855 19.652 1.00 96.69 297 ILE A CA 1
ATOM 2409 C C . ILE A 1 297 ? -12.596 -4.907 19.921 1.00 96.69 297 ILE A C 1
ATOM 2411 O O . ILE A 1 297 ? -11.697 -4.723 20.742 1.00 96.69 297 ILE A O 1
ATOM 2415 N N . LYS A 1 298 ? -12.664 -6.012 19.185 1.00 96.94 298 LYS A N 1
ATOM 2416 C CA . LYS A 1 298 ? -11.621 -7.032 19.205 1.00 96.94 298 LYS A CA 1
ATOM 2417 C C . LYS A 1 298 ? -10.384 -6.514 18.469 1.00 96.94 298 LYS A C 1
ATOM 2419 O O . LYS A 1 298 ? -10.475 -6.136 17.306 1.00 96.94 298 LYS A O 1
ATOM 2424 N N . LEU A 1 299 ? -9.225 -6.540 19.118 1.00 96.56 299 LEU A N 1
ATOM 2425 C CA . LEU A 1 299 ? -7.944 -6.239 18.482 1.00 96.56 299 LEU A CA 1
ATOM 2426 C C . LEU A 1 299 ? -7.295 -7.531 17.970 1.00 96.56 299 LEU A C 1
ATOM 2428 O O . LEU A 1 299 ? -7.040 -8.450 18.747 1.00 96.56 299 LEU A O 1
ATOM 2432 N N . THR A 1 300 ? -7.003 -7.592 16.672 1.00 96.31 300 THR A N 1
ATOM 2433 C CA . THR A 1 300 ? -6.346 -8.742 16.034 1.00 96.31 300 THR A CA 1
ATOM 2434 C C . THR A 1 300 ? -5.099 -8.298 15.274 1.00 96.31 300 THR A C 1
ATOM 2436 O O . THR A 1 300 ? -5.053 -7.234 14.656 1.00 96.31 300 THR A O 1
ATOM 2439 N N . TRP A 1 301 ? -4.068 -9.140 15.296 1.00 96.12 301 TRP A N 1
ATOM 2440 C CA . TRP A 1 301 ? -2.785 -8.874 14.652 1.00 96.12 301 TRP A CA 1
ATOM 2441 C C . TRP A 1 301 ? -2.664 -9.644 13.342 1.00 96.12 301 TRP A C 1
ATOM 2443 O O . TRP A 1 301 ? -2.769 -10.869 13.328 1.00 96.12 301 TRP A O 1
ATOM 2453 N N . PHE A 1 302 ? -2.414 -8.932 12.246 1.00 96.31 302 PHE A N 1
ATOM 2454 C CA . PHE A 1 302 ? -2.249 -9.546 10.936 1.00 96.31 302 PHE A CA 1
ATOM 2455 C C . PHE A 1 302 ? -0.928 -10.319 10.845 1.00 96.31 302 PHE A C 1
ATOM 2457 O O . PHE A 1 302 ? 0.136 -9.790 11.181 1.00 96.31 302 PHE A O 1
ATOM 2464 N N . ASP A 1 303 ? -0.984 -11.561 10.366 1.00 94.75 303 ASP A N 1
ATOM 2465 C CA . ASP A 1 303 ? 0.200 -12.401 10.201 1.00 94.75 303 ASP A CA 1
ATOM 2466 C C . ASP A 1 303 ? 0.797 -12.267 8.794 1.00 94.75 303 ASP A C 1
ATOM 2468 O O . ASP A 1 303 ? 0.214 -12.683 7.790 1.00 94.75 303 ASP A O 1
ATOM 2472 N N . TYR A 1 304 ? 2.018 -11.745 8.738 1.00 93.88 304 TYR A N 1
ATOM 2473 C CA . TYR A 1 304 ? 2.776 -11.535 7.508 1.00 93.88 304 TYR A CA 1
ATOM 2474 C C . TYR A 1 304 ? 3.772 -12.665 7.178 1.00 93.88 304 TYR A C 1
ATOM 2476 O O . TYR A 1 304 ? 4.528 -12.533 6.219 1.00 93.88 304 TYR A O 1
ATOM 2484 N N . ASN A 1 305 ? 3.807 -13.761 7.941 1.00 92.88 305 ASN A N 1
ATOM 2485 C CA . ASN A 1 305 ? 4.776 -14.847 7.733 1.00 92.88 305 ASN A CA 1
ATOM 2486 C C . ASN A 1 305 ? 4.303 -15.891 6.710 1.00 92.88 305 ASN A C 1
ATOM 2488 O O . ASN A 1 305 ? 3.115 -16.009 6.459 1.00 92.88 305 ASN A O 1
ATOM 2492 N N . GLY A 1 306 ? 5.198 -16.703 6.143 1.00 93.31 306 GLY A N 1
ATOM 2493 C CA . GLY A 1 306 ? 4.792 -17.897 5.377 1.00 93.31 306 GLY A CA 1
ATOM 2494 C C . GLY A 1 306 ? 4.102 -17.625 4.034 1.00 93.31 306 GLY A C 1
ATOM 2495 O O . GLY A 1 306 ? 3.298 -18.431 3.577 1.00 93.31 306 GLY A O 1
ATOM 2496 N N . TYR A 1 307 ? 4.386 -16.489 3.402 1.00 95.62 307 TYR A N 1
ATOM 2497 C CA . TYR A 1 307 ? 3.994 -16.256 2.013 1.00 95.62 307 TYR A CA 1
ATOM 2498 C C . TYR A 1 307 ? 4.777 -17.183 1.068 1.00 95.62 307 TYR A C 1
ATOM 2500 O O . TYR A 1 307 ? 6.004 -17.237 1.183 1.00 95.62 307 TYR A O 1
ATOM 2508 N N . PRO A 1 308 ? 4.112 -17.853 0.111 1.00 95.88 308 PRO A N 1
ATOM 2509 C CA . PRO A 1 308 ? 4.801 -18.666 -0.882 1.00 95.88 308 PRO A CA 1
ATOM 2510 C C . PRO A 1 308 ? 5.736 -17.833 -1.768 1.00 95.88 308 PRO A C 1
ATOM 2512 O O . PRO A 1 308 ? 5.447 -16.675 -2.105 1.00 95.88 308 PRO A O 1
ATOM 2515 N N . GLU A 1 309 ? 6.853 -18.439 -2.166 1.00 97.25 309 GLU A N 1
ATOM 2516 C CA . GLU A 1 309 ? 7.691 -17.902 -3.235 1.00 97.25 309 GLU A CA 1
ATOM 2517 C C . GLU A 1 309 ? 6.981 -18.031 -4.582 1.00 97.25 309 GLU A C 1
ATOM 2519 O O . GLU A 1 309 ? 6.155 -18.920 -4.791 1.00 97.25 309 GLU A O 1
ATOM 2524 N N . TYR A 1 310 ? 7.315 -17.131 -5.498 1.00 96.81 310 TYR A N 1
ATOM 2525 C CA . TYR A 1 310 ? 6.742 -17.081 -6.835 1.00 96.81 310 TYR A CA 1
ATOM 2526 C C . TYR A 1 310 ? 7.840 -16.853 -7.872 1.00 96.81 310 TYR A C 1
ATOM 2528 O O . TYR A 1 310 ? 8.908 -16.336 -7.526 1.00 96.81 310 TYR A O 1
ATOM 2536 N N . PRO A 1 311 ? 7.600 -17.212 -9.145 1.00 96.69 311 PRO A N 1
ATOM 2537 C CA . PRO A 1 311 ? 8.552 -16.931 -10.208 1.00 96.69 311 PRO A CA 1
ATOM 2538 C C . PRO A 1 311 ? 8.839 -15.431 -10.285 1.00 96.69 311 PRO A C 1
ATOM 2540 O O . PRO A 1 311 ? 7.919 -14.627 -10.369 1.00 96.69 311 PRO A O 1
ATOM 2543 N N . GLN A 1 312 ? 10.111 -15.049 -10.280 1.00 97.00 312 GLN A N 1
ATOM 2544 C CA . GLN A 1 312 ? 10.531 -13.667 -10.479 1.00 97.00 312 GLN A CA 1
ATOM 2545 C C . GLN A 1 312 ? 11.497 -13.591 -11.650 1.00 97.00 312 GLN A C 1
ATOM 2547 O O . GLN A 1 312 ? 12.336 -14.471 -11.843 1.00 97.00 312 GLN A O 1
ATOM 2552 N N . LEU A 1 313 ? 11.443 -12.490 -12.395 1.00 94.06 313 LEU A N 1
ATOM 2553 C CA . LEU A 1 313 ? 12.578 -12.111 -13.220 1.00 94.06 313 LEU A CA 1
ATOM 2554 C C . LEU A 1 313 ? 13.808 -11.878 -12.328 1.00 94.06 313 LEU A C 1
ATOM 2556 O O . LEU A 1 313 ? 13.691 -11.399 -11.199 1.00 94.06 313 LEU A O 1
ATOM 2560 N N . TRP A 1 314 ? 14.983 -12.149 -12.899 1.00 94.44 314 TRP A N 1
ATOM 2561 C CA . TRP A 1 314 ? 16.303 -11.835 -12.336 1.00 94.44 314 TRP A CA 1
ATOM 2562 C C . TRP A 1 314 ? 16.688 -12.662 -11.099 1.00 94.44 314 TRP A C 1
ATOM 2564 O O . TRP A 1 314 ? 16.077 -12.499 -10.061 1.00 94.44 314 TRP A O 1
ATOM 2574 N N . GLY A 1 315 ? 17.763 -13.454 -11.164 1.00 90.62 315 GLY A N 1
ATOM 2575 C CA . GLY A 1 315 ? 18.464 -14.017 -9.993 1.00 90.62 315 GLY A CA 1
ATOM 2576 C C . GLY A 1 315 ? 17.598 -14.590 -8.856 1.00 90.62 315 GLY A C 1
ATOM 2577 O O . GLY A 1 315 ? 16.514 -15.123 -9.078 1.00 90.62 315 GLY A O 1
ATOM 2578 N N . GLU A 1 316 ? 18.110 -14.464 -7.629 1.00 93.94 316 GLU A N 1
ATOM 2579 C CA . GLU A 1 316 ? 17.487 -14.980 -6.403 1.00 93.94 316 GLU A CA 1
ATOM 2580 C C . GLU A 1 316 ? 16.158 -14.299 -6.069 1.00 93.94 316 GLU A C 1
ATOM 2582 O O . GLU A 1 316 ? 15.943 -13.122 -6.380 1.00 93.94 316 GLU A O 1
ATOM 2587 N N . PHE A 1 317 ? 15.269 -15.030 -5.399 1.00 96.25 317 PHE A N 1
ATOM 2588 C CA . PHE A 1 317 ? 13.971 -14.527 -4.964 1.00 96.25 317 PHE A CA 1
ATOM 2589 C C . PHE A 1 317 ? 14.111 -13.380 -3.947 1.00 96.25 317 PHE A C 1
ATOM 2591 O O . PHE A 1 317 ? 14.893 -13.446 -2.998 1.00 96.25 317 PHE A O 1
ATOM 2598 N N . VAL A 1 318 ? 13.328 -12.311 -4.128 1.00 94.81 318 VAL A N 1
ATOM 2599 C CA . VAL A 1 318 ? 13.280 -11.165 -3.211 1.00 94.81 318 VAL A CA 1
ATOM 2600 C C . VAL A 1 318 ? 11.846 -10.924 -2.776 1.00 94.81 318 VAL A C 1
ATOM 2602 O O . VAL A 1 318 ? 10.993 -10.506 -3.557 1.00 94.81 318 VAL A O 1
ATOM 2605 N N . HIS A 1 319 ? 11.590 -11.138 -1.490 1.00 90.25 319 HIS A N 1
ATOM 2606 C CA . HIS A 1 319 ? 10.232 -11.117 -0.967 1.00 90.25 319 HIS A CA 1
ATOM 2607 C C . HIS A 1 319 ? 9.649 -9.701 -0.791 1.00 90.25 319 HIS A C 1
ATOM 2609 O O . HIS A 1 319 ? 8.465 -9.476 -1.046 1.00 90.25 319 HIS A O 1
ATOM 2615 N N . ALA A 1 320 ? 10.450 -8.751 -0.304 1.00 86.44 320 ALA A N 1
ATOM 2616 C CA . ALA A 1 320 ? 9.990 -7.443 0.181 1.00 86.44 320 ALA A CA 1
ATOM 2617 C C . ALA A 1 320 ? 10.116 -6.318 -0.866 1.00 86.44 320 ALA A C 1
ATOM 2619 O O . ALA A 1 320 ? 10.530 -5.207 -0.545 1.00 86.44 320 ALA A O 1
ATOM 2620 N N . VAL A 1 321 ? 9.772 -6.612 -2.121 1.00 96.25 321 VAL A N 1
ATOM 2621 C CA . VAL A 1 321 ? 9.633 -5.610 -3.193 1.00 96.25 321 VAL A CA 1
ATOM 2622 C C . VAL A 1 321 ? 8.170 -5.196 -3.364 1.00 96.25 321 VAL A C 1
ATOM 2624 O O . VAL A 1 321 ? 7.258 -5.776 -2.767 1.00 96.25 321 VAL A O 1
ATOM 2627 N N . SER A 1 322 ? 7.940 -4.171 -4.180 1.00 98.06 322 SER A N 1
ATOM 2628 C CA . SER A 1 322 ? 6.604 -3.748 -4.588 1.00 98.06 322 SER A CA 1
ATOM 2629 C C . SER A 1 322 ? 5.762 -4.916 -5.117 1.00 98.06 322 SER A C 1
ATOM 2631 O O . SER A 1 322 ? 6.277 -5.795 -5.810 1.00 98.06 322 SER A O 1
ATOM 2633 N N . ILE A 1 323 ? 4.447 -4.881 -4.861 1.00 98.31 323 ILE A N 1
ATOM 2634 C CA . ILE A 1 323 ? 3.469 -5.829 -5.421 1.00 98.31 323 ILE A CA 1
ATOM 2635 C C . ILE A 1 323 ? 3.598 -5.971 -6.944 1.00 98.31 323 ILE A C 1
ATOM 2637 O O . ILE A 1 323 ? 3.308 -7.037 -7.474 1.00 98.31 323 ILE A O 1
ATOM 2641 N N . LEU A 1 324 ? 4.073 -4.932 -7.642 1.00 98.44 324 LEU A N 1
ATOM 2642 C CA . LEU A 1 324 ? 4.232 -4.947 -9.094 1.00 98.44 324 LEU A CA 1
ATOM 2643 C C . LEU A 1 324 ? 5.089 -6.113 -9.584 1.00 98.44 324 LEU A C 1
ATOM 2645 O O . LEU A 1 324 ? 4.802 -6.662 -10.641 1.00 98.44 324 LEU A O 1
ATOM 2649 N N . ASP A 1 325 ? 6.098 -6.517 -8.811 1.00 98.50 325 ASP A N 1
ATOM 2650 C CA . ASP A 1 325 ? 6.927 -7.669 -9.151 1.00 98.50 325 ASP A CA 1
ATOM 2651 C C . ASP A 1 325 ? 6.087 -8.952 -9.246 1.00 98.50 325 ASP A C 1
ATOM 2653 O O . ASP A 1 325 ? 6.127 -9.648 -10.260 1.00 98.50 325 ASP A O 1
ATOM 2657 N N . LEU A 1 326 ? 5.237 -9.206 -8.248 1.00 98.38 326 LEU A N 1
ATOM 2658 C CA . LEU A 1 326 ? 4.298 -10.326 -8.259 1.00 98.38 326 LEU A CA 1
ATOM 2659 C C . LEU A 1 326 ? 3.301 -10.219 -9.419 1.00 98.38 326 LEU A C 1
ATOM 2661 O O . LEU A 1 326 ? 3.080 -11.203 -10.122 1.00 98.38 326 LEU A O 1
ATOM 2665 N N . LEU A 1 327 ? 2.713 -9.041 -9.649 1.00 98.44 327 LEU A N 1
ATOM 2666 C CA . LEU A 1 327 ? 1.695 -8.883 -10.695 1.00 98.44 327 LEU A CA 1
ATOM 2667 C C . LEU A 1 327 ? 2.282 -9.092 -12.090 1.00 98.44 327 LEU A C 1
ATOM 2669 O O . LEU A 1 327 ? 1.678 -9.773 -12.913 1.00 98.44 327 LEU A O 1
ATOM 2673 N N . PHE A 1 328 ? 3.463 -8.540 -12.372 1.00 98.56 328 PHE A N 1
ATOM 2674 C CA . PHE A 1 328 ? 4.093 -8.698 -13.680 1.00 98.56 328 PHE A CA 1
ATOM 2675 C C . PHE A 1 328 ? 4.500 -10.147 -13.960 1.00 98.56 328 PHE A C 1
ATOM 2677 O O . PHE A 1 328 ? 4.424 -10.586 -15.112 1.00 98.56 328 PHE A O 1
ATOM 2684 N N . ASN A 1 329 ? 4.915 -10.891 -12.931 1.00 98.44 329 ASN A N 1
ATOM 2685 C CA . ASN A 1 329 ? 5.347 -12.276 -13.090 1.00 98.44 329 ASN A CA 1
ATOM 2686 C C . ASN A 1 329 ? 4.204 -13.299 -13.055 1.00 98.44 329 ASN A C 1
ATOM 2688 O O . ASN A 1 329 ? 4.313 -14.318 -13.730 1.00 98.44 329 ASN A O 1
ATOM 2692 N N . CYS A 1 330 ? 3.125 -13.040 -12.310 1.00 97.94 330 CYS A N 1
ATOM 2693 C CA . CYS A 1 330 ? 2.072 -14.034 -12.050 1.00 97.94 330 CYS A CA 1
ATOM 2694 C C . CYS A 1 330 ? 0.662 -13.598 -12.467 1.00 97.94 330 CYS A C 1
ATOM 2696 O O . CYS A 1 330 ? -0.249 -14.419 -12.478 1.00 97.94 330 CYS A O 1
ATOM 2698 N N . GLY A 1 331 ? 0.450 -12.328 -12.805 1.00 96.69 331 GLY A N 1
ATOM 2699 C CA . GLY A 1 331 ? -0.815 -11.842 -13.345 1.00 96.69 331 GLY A CA 1
ATOM 2700 C C . GLY A 1 331 ? -2.035 -12.181 -12.483 1.00 96.69 331 GLY A C 1
ATOM 2701 O O . GLY A 1 331 ? -2.052 -11.930 -11.282 1.00 96.69 331 GLY A O 1
ATOM 2702 N N . LYS A 1 332 ? -3.069 -12.770 -13.093 1.00 94.88 332 LYS A N 1
ATOM 2703 C CA . LYS A 1 332 ? -4.283 -13.214 -12.382 1.00 94.88 332 LYS A CA 1
ATOM 2704 C C . LYS A 1 332 ? -4.063 -14.408 -11.447 1.00 94.88 332 LYS A C 1
ATOM 2706 O O . LYS A 1 332 ? -4.923 -14.667 -10.610 1.00 94.88 332 LYS A O 1
ATOM 2711 N N . ASP A 1 333 ? -2.927 -15.100 -11.547 1.00 96.31 333 ASP A N 1
ATOM 2712 C CA . ASP A 1 333 ? -2.545 -16.176 -10.627 1.00 96.31 333 ASP A CA 1
ATOM 2713 C C . ASP A 1 333 ? -1.815 -15.641 -9.376 1.00 96.31 333 ASP A C 1
ATOM 2715 O O . ASP A 1 333 ? -1.521 -16.407 -8.460 1.00 96.31 333 ASP A O 1
ATOM 2719 N N . SER A 1 334 ? -1.571 -14.323 -9.270 1.00 97.50 334 SER A N 1
ATOM 2720 C CA . SER A 1 334 ? -1.008 -13.689 -8.066 1.00 97.50 334 SER A CA 1
ATOM 2721 C C . SER A 1 334 ? -1.675 -14.103 -6.741 1.00 97.50 334 SER A C 1
ATOM 2723 O O . SER A 1 334 ? -0.929 -14.303 -5.780 1.00 97.50 334 SER A O 1
ATOM 2725 N N . PRO A 1 335 ? -3.010 -14.299 -6.646 1.00 97.00 335 PRO A N 1
ATOM 2726 C CA . PRO A 1 335 ? -3.659 -14.754 -5.416 1.00 97.00 335 PRO A CA 1
ATOM 2727 C C . PRO A 1 335 ? -3.117 -16.078 -4.856 1.00 97.00 335 PRO A C 1
ATOM 2729 O O . PRO A 1 335 ? -3.150 -16.269 -3.646 1.00 97.00 335 PRO A O 1
ATOM 2732 N N . ALA A 1 336 ? -2.547 -16.963 -5.685 1.00 96.56 336 ALA A N 1
ATOM 2733 C CA . ALA A 1 336 ? -1.922 -18.210 -5.222 1.00 96.56 336 ALA A CA 1
ATOM 2734 C C . ALA A 1 336 ? -0.671 -17.983 -4.345 1.00 96.56 336 ALA A C 1
ATOM 2736 O O . ALA A 1 336 ? -0.245 -18.879 -3.619 1.00 96.56 336 ALA A O 1
ATOM 2737 N N . PHE A 1 337 ? -0.094 -16.780 -4.400 1.00 96.88 337 PHE A N 1
ATOM 2738 C CA . PHE A 1 337 ? 1.092 -16.362 -3.646 1.00 96.88 337 PHE A CA 1
ATOM 2739 C C . PHE A 1 337 ? 0.763 -15.300 -2.581 1.00 96.88 337 PHE A C 1
ATOM 2741 O O . PHE A 1 337 ? 1.658 -14.659 -2.016 1.00 96.88 337 PHE A O 1
ATOM 2748 N N . MET A 1 338 ? -0.531 -15.099 -2.326 1.00 96.62 338 MET A N 1
ATOM 2749 C CA . MET A 1 338 ? -1.108 -14.176 -1.351 1.00 96.62 338 MET A CA 1
ATOM 2750 C C . MET A 1 338 ? -1.966 -14.968 -0.353 1.00 96.62 338 MET A C 1
ATOM 2752 O O . MET A 1 338 ? -2.184 -16.165 -0.523 1.00 96.62 338 MET A O 1
ATOM 2756 N N . LYS A 1 339 ? -2.406 -14.334 0.736 1.00 95.12 339 LYS A N 1
ATOM 2757 C CA . LYS A 1 339 ? -3.107 -15.021 1.838 1.00 95.12 339 LYS A CA 1
ATOM 2758 C C . LYS A 1 339 ? -4.613 -14.790 1.858 1.00 95.12 339 LYS A C 1
ATOM 2760 O O . LYS A 1 339 ? -5.373 -15.701 2.165 1.00 95.12 339 LYS A O 1
ATOM 2765 N N . SER A 1 340 ? -5.029 -13.553 1.615 1.00 94.62 340 SER A N 1
ATOM 2766 C CA . SER A 1 340 ? -6.397 -13.070 1.836 1.00 94.62 340 SER A CA 1
ATOM 2767 C C . SER A 1 340 ? -7.103 -12.711 0.531 1.00 94.62 340 SER A C 1
ATOM 2769 O O . SER A 1 340 ? -8.328 -12.614 0.498 1.00 94.62 340 SER A O 1
ATOM 2771 N N . VAL A 1 341 ? -6.351 -12.549 -0.561 1.00 91.62 341 VAL A N 1
ATOM 2772 C CA . VAL A 1 341 ? -6.911 -12.324 -1.897 1.00 91.62 341 VAL A CA 1
ATOM 2773 C C . VAL A 1 341 ? -7.424 -13.645 -2.471 1.00 91.62 341 VAL A C 1
ATOM 2775 O O . VAL A 1 341 ? -6.709 -14.644 -2.493 1.00 91.62 341 VAL A O 1
ATOM 2778 N N . LYS A 1 342 ? -8.667 -13.653 -2.957 1.00 85.06 342 LYS A N 1
ATOM 2779 C CA . LYS A 1 342 ? -9.275 -14.823 -3.604 1.00 85.06 342 LYS A CA 1
ATOM 2780 C C . LYS A 1 342 ? -9.027 -14.779 -5.109 1.00 85.06 342 LYS A C 1
ATOM 2782 O O . LYS A 1 342 ? -9.103 -13.715 -5.715 1.00 85.06 342 LYS A O 1
ATOM 2787 N N . ALA A 1 343 ? -8.766 -15.936 -5.714 1.00 79.44 343 ALA A N 1
ATOM 2788 C CA . ALA A 1 343 ? -8.664 -16.040 -7.165 1.00 79.44 343 ALA A CA 1
ATOM 2789 C C . ALA A 1 343 ? -9.994 -15.648 -7.824 1.00 79.44 343 ALA A C 1
ATOM 2791 O O . ALA A 1 343 ? -11.062 -16.103 -7.403 1.00 79.44 343 ALA A O 1
ATOM 2792 N N . LEU A 1 344 ? -9.922 -14.816 -8.864 1.00 72.44 344 LEU A N 1
ATOM 2793 C CA . LEU A 1 344 ? -11.081 -14.527 -9.700 1.00 72.44 344 LEU A CA 1
ATOM 2794 C C . LEU A 1 344 ? -11.483 -15.798 -10.470 1.00 72.44 344 LEU A C 1
ATOM 2796 O O . LEU A 1 344 ? -10.598 -16.549 -10.897 1.00 72.44 344 LEU A O 1
ATOM 2800 N N . PRO A 1 345 ? -12.789 -16.055 -10.673 1.00 66.31 345 PRO A N 1
ATOM 2801 C CA . PRO A 1 345 ? -13.234 -17.139 -11.538 1.00 66.31 345 PRO A CA 1
ATOM 2802 C C . PRO A 1 345 ? -12.592 -16.985 -12.920 1.00 66.31 345 PRO A C 1
ATOM 2804 O O . PRO A 1 345 ? -12.607 -15.896 -13.495 1.00 66.31 345 PRO A O 1
ATOM 2807 N N . ARG A 1 346 ? -12.005 -18.061 -13.454 1.00 60.84 346 ARG A N 1
ATOM 2808 C CA . ARG A 1 346 ? -11.520 -18.062 -14.836 1.00 60.84 346 ARG A CA 1
ATOM 2809 C C . ARG A 1 346 ? -12.748 -18.062 -15.749 1.00 60.84 346 ARG A C 1
ATOM 2811 O O . ARG A 1 346 ? -13.571 -18.969 -15.654 1.00 60.84 346 ARG A O 1
ATOM 2818 N N . GLU A 1 347 ? -12.895 -17.030 -16.575 1.00 57.31 347 GLU A N 1
ATOM 2819 C CA . GLU A 1 347 ? -13.848 -17.061 -17.687 1.00 57.31 347 GLU A CA 1
ATOM 2820 C C . GLU A 1 347 ? -13.352 -18.138 -18.663 1.00 57.31 347 GLU A C 1
ATOM 2822 O O . GLU A 1 347 ? -12.227 -18.044 -19.160 1.00 57.31 347 GLU A O 1
ATOM 2827 N N . ASN A 1 348 ? -14.139 -19.209 -18.811 1.00 36.91 348 ASN A N 1
ATOM 2828 C CA . ASN A 1 348 ? -13.858 -20.348 -19.691 1.00 36.91 348 ASN A CA 1
ATOM 2829 C C . ASN A 1 348 ? -14.146 -20.023 -21.154 1.00 36.91 348 ASN A C 1
ATOM 2831 O O . ASN A 1 348 ? -15.174 -19.350 -21.404 1.00 36.91 348 ASN A O 1
#

pLDDT: mean 73.5, std 31.27, range [21.67, 98.62]

InterPro domains:
  IPR014985 WbqC-like protein family [PF08889] (120-334)

Foldseek 3Di:
DDDDDDDDDDDDDDDDDDDDDDDDDDDPDDDPDDDDDDDDDDDDPVVVVVVVCVVPPADWDWDADPVRDTDTDRDDDDDDDDDDDDDDDDDDDDDDDDDDDDPDPPPPPPLPAFEEEEEAQFAQFAQVVLLVLLQGQAYAHEQQAFDDPPDRLFWFWDAAQVGTDILGFAWDPVPPRRDTQFRIFTDDLVSLVVVLVVCCVGQVPAPCSVVLCVLRVCLSPPDDDGGSRVSSVSVSVSVCVQLVRPHHYHYLVVDDADDDDQLRQLRSCVVVSHQEYEYEPVCVVRHDQVSNVVSNHHYHYDDPPDFDFDDFPHDDTDRGGRNSRLCSRQPLNSVVRHDSRDRDDDPD